Protein AF-A0A3D3KQ68-F1 (afdb_monomer_lite)

Structure (mmCIF, N/CA/C/O backbone):
data_AF-A0A3D3KQ68-F1
#
_entry.id   AF-A0A3D3KQ68-F1
#
loop_
_atom_site.group_PDB
_atom_site.id
_atom_site.type_symbol
_atom_site.label_atom_id
_atom_site.label_alt_id
_atom_site.label_comp_id
_atom_site.label_asym_id
_atom_site.label_entity_id
_atom_site.label_seq_id
_atom_site.pdbx_PDB_ins_code
_atom_site.Cartn_x
_atom_site.Cartn_y
_atom_site.Cartn_z
_atom_site.occupancy
_atom_site.B_iso_or_equiv
_atom_site.auth_seq_id
_atom_site.auth_comp_id
_atom_site.auth_asym_id
_atom_site.auth_atom_id
_atom_site.pdbx_PDB_model_num
ATOM 1 N N . MET A 1 1 ? 4.621 -18.324 8.616 1.00 56.44 1 MET A N 1
ATOM 2 C CA . MET A 1 1 ? 4.888 -16.927 8.219 1.00 56.44 1 MET A CA 1
ATOM 3 C C . MET A 1 1 ? 4.819 -16.876 6.708 1.00 56.44 1 MET A C 1
ATOM 5 O O . MET A 1 1 ? 5.434 -17.729 6.077 1.00 56.44 1 MET A O 1
ATOM 9 N N . ASP A 1 2 ? 4.017 -15.978 6.148 1.00 67.19 2 ASP A N 1
ATOM 10 C CA . ASP A 1 2 ? 3.941 -15.816 4.697 1.00 67.19 2 ASP A CA 1
ATOM 11 C C . ASP A 1 2 ? 5.313 -15.387 4.121 1.00 67.19 2 ASP A C 1
ATOM 13 O O . ASP A 1 2 ? 6.076 -14.675 4.778 1.00 67.19 2 ASP A O 1
ATOM 17 N N . ARG A 1 3 ? 5.645 -15.888 2.924 1.00 78.38 3 ARG A N 1
ATOM 18 C CA . ARG A 1 3 ? 6.914 -15.654 2.212 1.00 78.38 3 ARG A CA 1
ATOM 19 C C . ARG A 1 3 ? 6.758 -14.708 1.015 1.00 78.38 3 ARG A C 1
ATOM 21 O O . ARG A 1 3 ? 7.708 -14.553 0.252 1.00 78.38 3 ARG A O 1
ATOM 28 N N . SER A 1 4 ? 5.610 -14.040 0.856 1.00 76.25 4 SER A N 1
ATOM 29 C CA . SER A 1 4 ? 5.369 -13.061 -0.220 1.00 76.25 4 SER A CA 1
ATOM 30 C C . SER A 1 4 ? 6.440 -11.963 -0.288 1.00 76.25 4 SER A C 1
ATOM 32 O O . SER A 1 4 ? 6.789 -11.496 -1.369 1.00 76.25 4 SER A O 1
ATOM 34 N N . TYR A 1 5 ? 7.060 -11.604 0.838 1.00 89.12 5 TYR A N 1
ATOM 35 C CA . TYR A 1 5 ? 8.154 -10.629 0.862 1.00 89.12 5 TYR A CA 1
ATOM 36 C C . TYR A 1 5 ? 9.423 -11.091 0.108 1.00 89.12 5 TYR A C 1
ATOM 38 O O . TYR A 1 5 ? 10.185 -10.259 -0.385 1.00 89.12 5 TYR A O 1
ATOM 46 N N . GLU A 1 6 ? 9.676 -12.404 0.003 1.00 93.75 6 GLU A N 1
ATOM 47 C CA . GLU A 1 6 ? 10.924 -12.948 -0.556 1.00 93.75 6 GLU A CA 1
ATOM 48 C C . GLU A 1 6 ? 11.039 -12.693 -2.054 1.00 93.75 6 GLU A C 1
ATOM 50 O O . GLU A 1 6 ? 12.117 -12.361 -2.547 1.00 93.75 6 GLU A O 1
ATOM 55 N N . LYS A 1 7 ? 9.929 -12.824 -2.785 1.00 94.50 7 LYS A N 1
ATOM 56 C CA . LYS A 1 7 ? 9.899 -12.531 -4.223 1.00 94.50 7 LYS A CA 1
ATOM 57 C C . LYS A 1 7 ? 10.177 -11.052 -4.493 1.00 94.50 7 LYS A C 1
ATOM 59 O O . LYS A 1 7 ? 10.924 -10.758 -5.418 1.00 94.50 7 LYS A O 1
ATOM 64 N N . THR A 1 8 ? 9.670 -10.140 -3.661 1.00 95.94 8 THR A N 1
ATOM 65 C CA . THR A 1 8 ? 9.934 -8.700 -3.788 1.00 95.94 8 THR A CA 1
ATOM 66 C C . THR A 1 8 ? 11.425 -8.411 -3.641 1.00 95.94 8 THR A C 1
ATOM 68 O O . THR A 1 8 ? 11.991 -7.710 -4.471 1.00 95.94 8 THR A O 1
ATOM 71 N N . ILE A 1 9 ? 12.089 -9.029 -2.658 1.00 97.50 9 ILE A N 1
ATOM 72 C CA . ILE A 1 9 ? 13.542 -8.898 -2.450 1.00 97.50 9 ILE A CA 1
ATOM 73 C C . ILE A 1 9 ? 14.332 -9.479 -3.631 1.00 97.50 9 ILE A C 1
ATOM 75 O O . ILE A 1 9 ? 15.250 -8.842 -4.141 1.00 97.50 9 ILE A O 1
ATOM 79 N N . LYS A 1 10 ? 13.983 -10.686 -4.093 1.00 97.69 10 LYS A N 1
ATOM 80 C CA . LYS A 1 10 ? 14.675 -11.333 -5.222 1.00 97.69 10 LYS A CA 1
ATOM 81 C C . LYS A 1 10 ? 14.572 -10.498 -6.497 1.00 97.69 10 LYS A C 1
ATOM 83 O O . LYS A 1 10 ? 15.574 -10.290 -7.173 1.00 97.69 10 LYS A O 1
ATOM 88 N N . VAL A 1 11 ? 13.378 -9.995 -6.799 1.00 98.12 11 VAL A N 1
ATOM 89 C CA . VAL A 1 11 ? 13.142 -9.159 -7.981 1.00 98.12 11 VAL A CA 1
ATOM 90 C C . VAL A 1 11 ? 13.816 -7.794 -7.851 1.00 98.12 11 VAL A C 1
ATOM 92 O O . VAL A 1 11 ? 14.318 -7.279 -8.846 1.00 98.12 11 VAL A O 1
ATOM 95 N N . ALA A 1 12 ? 13.950 -7.254 -6.638 1.00 98.50 12 ALA A N 1
ATOM 96 C CA . ALA A 1 12 ? 14.719 -6.036 -6.419 1.00 98.50 12 ALA A CA 1
ATOM 97 C C . ALA A 1 12 ? 16.181 -6.180 -6.874 1.00 98.50 12 ALA A C 1
ATOM 99 O O . ALA A 1 12 ? 16.710 -5.301 -7.552 1.00 98.50 12 ALA A O 1
ATOM 100 N N . TYR A 1 13 ? 16.836 -7.304 -6.564 1.00 98.50 13 TYR A N 1
ATOM 101 C CA . TYR A 1 13 ? 18.198 -7.562 -7.047 1.00 98.50 13 TYR A CA 1
ATOM 102 C C . TYR A 1 13 ? 18.275 -7.711 -8.570 1.00 98.50 13 TYR A C 1
ATOM 104 O O . TYR A 1 13 ? 19.262 -7.293 -9.171 1.00 98.50 13 TYR A O 1
ATOM 112 N N . ILE A 1 14 ? 17.235 -8.253 -9.210 1.00 98.56 14 ILE A N 1
ATOM 113 C CA . ILE A 1 14 ? 17.155 -8.288 -10.677 1.00 98.56 14 ILE A CA 1
ATOM 114 C C . ILE A 1 14 ? 17.123 -6.856 -11.223 1.00 98.56 14 ILE A C 1
ATOM 116 O O . ILE A 1 14 ? 17.895 -6.527 -12.121 1.00 98.56 14 ILE A O 1
ATOM 120 N N . TRP A 1 15 ? 16.301 -5.980 -10.642 1.00 98.62 15 TRP A N 1
ATOM 121 C CA . TRP A 1 15 ? 16.248 -4.569 -11.027 1.00 98.62 15 TRP A CA 1
ATOM 122 C C . TRP A 1 15 ? 17.554 -3.816 -10.779 1.00 98.62 15 TRP A C 1
ATOM 124 O O . TRP A 1 15 ? 17.910 -2.965 -11.592 1.00 98.62 15 TRP A O 1
ATOM 134 N N . LEU A 1 16 ? 18.304 -4.157 -9.725 1.00 98.62 16 LEU A N 1
ATOM 135 C CA . LEU A 1 16 ? 19.649 -3.619 -9.515 1.00 98.62 16 LEU A CA 1
ATOM 136 C C . LEU A 1 16 ? 20.554 -3.964 -10.698 1.00 98.62 16 LEU A C 1
ATOM 138 O O . LEU A 1 16 ? 21.182 -3.074 -11.262 1.00 98.62 16 LEU A O 1
ATOM 142 N N . ILE A 1 17 ? 20.593 -5.236 -11.102 1.00 98.62 17 ILE A N 1
ATOM 143 C CA . ILE A 1 17 ? 21.407 -5.685 -12.239 1.00 98.62 17 ILE A CA 1
ATOM 144 C C . ILE A 1 17 ? 20.976 -4.956 -13.516 1.00 98.62 17 ILE A C 1
ATOM 146 O O . ILE A 1 17 ? 21.820 -4.396 -14.210 1.00 98.62 17 ILE A O 1
ATOM 150 N N . VAL A 1 18 ? 19.671 -4.899 -13.799 1.00 98.44 18 VAL A N 1
ATOM 151 C CA . VAL A 1 18 ? 19.127 -4.191 -14.971 1.00 98.44 18 VAL A CA 1
ATOM 152 C C . VAL A 1 18 ? 19.524 -2.713 -14.960 1.00 98.44 18 VAL A C 1
ATOM 154 O O . VAL A 1 18 ? 20.023 -2.207 -15.962 1.00 98.44 18 VAL A O 1
ATOM 157 N N . GLY A 1 19 ? 19.361 -2.025 -13.828 1.00 98.12 19 GLY A N 1
ATOM 158 C CA . GLY A 1 19 ? 19.740 -0.622 -13.680 1.00 98.12 19 GLY A CA 1
ATOM 159 C C . GLY A 1 19 ? 21.232 -0.394 -13.917 1.00 98.12 19 GLY A C 1
ATOM 160 O O . GLY A 1 19 ? 21.599 0.503 -14.672 1.00 98.12 19 GLY A O 1
ATOM 161 N N . MET A 1 20 ? 22.091 -1.251 -13.359 1.00 98.19 20 MET A N 1
ATOM 162 C CA . MET A 1 20 ? 23.541 -1.173 -13.565 1.00 98.19 20 MET A CA 1
ATOM 163 C C . MET A 1 20 ? 23.926 -1.399 -15.032 1.00 98.19 20 MET A C 1
ATOM 165 O O . MET A 1 20 ? 24.751 -0.657 -15.564 1.00 98.19 20 MET A O 1
ATOM 169 N N . LEU A 1 21 ? 23.296 -2.358 -15.716 1.00 97.62 21 LEU A N 1
ATOM 170 C CA . LEU A 1 21 ? 23.538 -2.606 -17.140 1.00 97.62 21 LEU A CA 1
ATOM 171 C C . LEU A 1 21 ? 23.113 -1.416 -18.012 1.00 97.62 21 LEU A C 1
ATOM 173 O O . LEU A 1 21 ? 23.862 -1.016 -18.901 1.00 97.62 21 LEU A O 1
ATOM 177 N N . ILE A 1 22 ? 21.956 -0.801 -17.736 1.00 97.06 22 ILE A N 1
ATOM 178 C CA . ILE A 1 22 ? 21.519 0.414 -18.444 1.00 97.06 22 ILE A CA 1
ATOM 179 C C . ILE A 1 22 ? 22.497 1.563 -18.172 1.00 97.06 22 ILE A C 1
ATOM 181 O O . ILE A 1 22 ? 22.884 2.268 -19.104 1.00 97.06 22 ILE A O 1
ATOM 185 N N . ARG A 1 23 ? 22.950 1.733 -16.920 1.00 96.00 23 ARG A N 1
ATOM 186 C CA . ARG A 1 23 ? 23.908 2.783 -16.545 1.00 96.00 23 ARG A CA 1
ATOM 187 C C . ARG A 1 23 ? 25.217 2.675 -17.322 1.00 96.00 23 ARG A C 1
ATOM 189 O O . ARG A 1 23 ? 25.739 3.704 -17.744 1.00 96.00 23 ARG A O 1
ATOM 196 N N . MET A 1 24 ? 25.717 1.458 -17.535 1.00 95.56 24 MET A N 1
ATOM 197 C CA . MET A 1 24 ? 26.942 1.205 -18.303 1.00 95.56 24 MET A CA 1
ATOM 198 C C . MET A 1 24 ? 26.829 1.608 -19.779 1.00 95.56 24 MET A C 1
ATOM 200 O O . MET A 1 24 ? 27.848 1.893 -20.400 1.00 95.56 24 MET A O 1
ATOM 204 N N . MET A 1 25 ? 25.615 1.672 -20.334 1.00 92.88 25 MET A N 1
ATOM 205 C CA . MET A 1 25 ? 25.379 2.105 -21.717 1.00 92.88 25 MET A CA 1
ATOM 206 C C . MET A 1 25 ? 25.297 3.631 -21.866 1.00 92.88 25 MET A C 1
ATOM 208 O O . MET A 1 25 ? 25.393 4.144 -22.973 1.00 92.88 25 MET A O 1
ATOM 212 N N . VAL A 1 26 ? 25.126 4.392 -20.781 1.00 93.94 26 VAL A N 1
ATOM 213 C CA . VAL A 1 26 ? 24.966 5.857 -20.865 1.00 93.94 26 VAL A CA 1
ATOM 214 C C . VAL A 1 26 ? 26.185 6.560 -21.492 1.00 93.94 26 VAL A C 1
ATOM 216 O O . VAL A 1 26 ? 25.971 7.413 -22.353 1.00 93.94 26 VAL A O 1
ATOM 219 N N . PRO A 1 27 ? 27.448 6.215 -21.156 1.00 94.12 27 PRO A N 1
ATOM 220 C CA . PRO A 1 27 ? 28.611 6.873 -21.753 1.00 94.12 27 PRO A CA 1
ATOM 221 C C . PRO A 1 27 ? 28.707 6.697 -23.272 1.00 94.12 27 PRO A C 1
ATOM 223 O O . PRO A 1 27 ? 29.074 7.642 -23.966 1.00 94.12 27 PRO A O 1
ATOM 226 N N . SER A 1 28 ? 28.338 5.526 -23.809 1.00 93.81 28 SER A N 1
ATOM 227 C CA . SER A 1 28 ? 28.370 5.279 -25.259 1.00 93.81 28 SER A CA 1
ATOM 228 C C . SER A 1 28 ? 27.274 6.031 -26.019 1.00 93.81 28 SER A C 1
ATOM 230 O O . SER A 1 28 ? 27.413 6.261 -27.217 1.00 93.81 28 SER A O 1
ATOM 232 N N . LEU A 1 29 ? 26.217 6.461 -25.326 1.00 91.44 29 LEU A N 1
ATOM 233 C CA . LEU A 1 29 ? 25.155 7.311 -25.869 1.00 91.44 29 LEU A CA 1
ATOM 234 C C . LEU A 1 29 ? 25.456 8.814 -25.717 1.00 91.44 29 LEU A C 1
ATOM 236 O O . LEU A 1 29 ? 24.732 9.640 -26.272 1.00 91.44 29 LEU A O 1
ATOM 240 N N . GLY A 1 30 ? 26.516 9.172 -24.985 1.00 90.69 30 GLY A N 1
ATOM 241 C CA . GLY A 1 30 ? 26.879 10.544 -24.636 1.00 90.69 30 GLY A CA 1
ATOM 242 C C . GLY A 1 30 ? 25.983 11.117 -23.536 1.00 90.69 30 GLY A C 1
ATOM 243 O O . GLY A 1 30 ? 24.783 11.292 -23.722 1.00 90.69 30 GLY A O 1
ATOM 244 N N . GLU A 1 31 ? 26.564 11.451 -22.382 1.00 87.00 31 GLU A N 1
ATOM 245 C CA . GLU A 1 31 ? 25.801 11.799 -21.169 1.00 87.00 31 GLU A CA 1
ATOM 246 C C . GLU A 1 31 ? 24.923 13.052 -21.302 1.00 87.00 31 GLU A C 1
ATOM 248 O O . GLU A 1 31 ? 23.916 13.174 -20.607 1.00 87.00 31 GLU A O 1
ATOM 253 N N . THR A 1 32 ? 25.294 13.971 -22.193 1.00 91.44 32 THR A N 1
ATOM 254 C CA . THR A 1 32 ? 24.588 15.235 -22.449 1.00 91.44 32 THR A CA 1
ATOM 255 C C . THR A 1 32 ? 23.620 15.155 -23.627 1.00 91.44 32 THR A C 1
ATOM 257 O O . THR A 1 32 ? 22.958 16.140 -23.957 1.00 91.44 32 THR A O 1
ATOM 260 N N . THR A 1 33 ? 23.535 14.005 -24.302 1.00 94.44 33 THR A N 1
ATOM 261 C CA . THR A 1 33 ? 22.606 13.840 -25.420 1.00 94.44 33 THR A CA 1
ATOM 262 C C . THR A 1 33 ? 21.198 13.545 -24.899 1.00 94.44 33 THR A C 1
ATOM 264 O O . THR A 1 33 ? 21.037 12.970 -23.816 1.00 94.44 33 THR A O 1
ATOM 267 N N . PRO A 1 34 ? 20.143 13.863 -25.672 1.00 94.06 34 PRO A N 1
ATOM 268 C CA . PRO A 1 34 ? 18.781 13.473 -25.312 1.00 94.06 34 PRO A CA 1
ATOM 269 C C . PRO A 1 34 ? 18.646 11.966 -25.039 1.00 94.06 34 PRO A C 1
ATOM 271 O O . PRO A 1 34 ? 17.983 11.570 -24.084 1.00 94.06 34 PRO A O 1
ATOM 274 N N . ALA A 1 35 ? 19.323 11.123 -25.828 1.00 92.88 35 ALA A N 1
ATOM 275 C CA . ALA A 1 35 ? 19.326 9.674 -25.637 1.00 92.88 35 ALA A CA 1
ATOM 276 C C . ALA A 1 35 ? 20.030 9.260 -24.333 1.00 92.88 35 ALA A C 1
ATOM 278 O O . ALA A 1 35 ? 19.484 8.458 -23.572 1.00 92.88 35 ALA A O 1
ATOM 279 N N . GLY A 1 36 ? 21.194 9.845 -24.034 1.00 94.56 36 GLY A N 1
ATOM 280 C CA . GLY A 1 36 ? 21.913 9.618 -22.780 1.00 94.56 36 GLY A CA 1
ATOM 281 C C . GLY A 1 36 ? 21.076 9.987 -21.555 1.00 94.56 36 GLY A C 1
ATOM 282 O O . GLY A 1 36 ? 20.962 9.185 -20.627 1.00 94.56 36 GLY A O 1
ATOM 283 N N . HIS A 1 37 ? 20.399 11.141 -21.577 1.00 95.38 37 HIS A N 1
ATOM 284 C CA . HIS A 1 37 ? 19.492 11.563 -20.504 1.00 95.38 37 HIS A CA 1
ATOM 285 C C . HIS A 1 37 ? 18.308 10.605 -20.303 1.00 95.38 37 HIS A C 1
ATOM 287 O O . HIS A 1 37 ? 17.943 10.301 -19.163 1.00 95.38 37 HIS A O 1
ATOM 293 N N . LEU A 1 38 ? 17.721 10.090 -21.389 1.00 96.38 38 LEU A N 1
ATOM 294 C CA . LEU A 1 38 ? 16.635 9.111 -21.320 1.00 96.38 38 LEU A CA 1
ATOM 295 C C . LEU A 1 38 ? 17.105 7.807 -20.663 1.00 96.38 38 LEU A C 1
ATOM 297 O O . LEU A 1 38 ? 16.478 7.355 -19.704 1.00 96.38 38 LEU A O 1
ATOM 301 N N . TYR A 1 39 ? 18.238 7.250 -21.097 1.00 97.44 39 TYR A N 1
ATOM 302 C CA . TYR A 1 39 ? 18.800 6.024 -20.517 1.00 97.44 39 TYR A CA 1
ATOM 303 C C . TYR A 1 39 ? 19.252 6.222 -19.068 1.00 97.44 39 TYR A C 1
ATOM 305 O O . TYR A 1 39 ? 19.033 5.348 -18.229 1.00 97.44 39 TYR A O 1
ATOM 313 N N . TYR A 1 40 ? 19.810 7.388 -18.739 1.00 96.62 40 TYR A N 1
ATOM 314 C CA . TYR A 1 40 ? 20.149 7.740 -17.364 1.00 96.62 40 TYR A CA 1
ATOM 315 C C . TYR A 1 40 ? 18.911 7.739 -16.463 1.00 96.62 40 TYR A C 1
ATOM 317 O O . TYR A 1 40 ? 18.914 7.132 -15.393 1.00 96.62 40 TYR A O 1
ATOM 325 N N . GLY A 1 41 ? 17.813 8.355 -16.906 1.00 96.38 41 GLY A N 1
ATOM 326 C CA . GLY A 1 41 ? 16.571 8.340 -16.141 1.00 96.38 41 GLY A CA 1
ATOM 327 C C . GLY A 1 41 ? 15.922 6.949 -16.053 1.00 96.38 41 GLY A C 1
ATOM 328 O O . GLY A 1 41 ? 15.370 6.623 -15.001 1.00 96.38 41 GLY A O 1
ATOM 329 N N . ALA A 1 42 ? 16.044 6.104 -17.084 1.00 97.94 42 ALA A N 1
ATOM 330 C CA . ALA A 1 42 ? 15.599 4.708 -17.032 1.00 97.94 42 ALA A CA 1
ATOM 331 C C . ALA A 1 42 ? 16.404 3.909 -15.991 1.00 97.94 42 ALA A C 1
ATOM 333 O O . ALA A 1 42 ? 15.824 3.236 -15.139 1.00 97.94 42 ALA A O 1
ATOM 334 N N . SER A 1 43 ? 17.734 4.061 -15.991 1.00 98.19 43 SER A N 1
ATOM 335 C CA . SER A 1 43 ? 18.622 3.498 -14.967 1.00 98.19 43 SER A CA 1
ATOM 336 C C . SER A 1 43 ? 18.238 3.972 -13.565 1.00 98.19 43 SER A C 1
ATOM 338 O O . SER A 1 43 ? 18.181 3.162 -12.642 1.00 98.19 43 SER A O 1
ATOM 340 N N . ASN A 1 44 ? 17.962 5.267 -13.387 1.00 97.56 44 ASN A N 1
ATOM 341 C CA . ASN A 1 44 ? 17.579 5.801 -12.083 1.00 97.56 44 ASN A CA 1
ATOM 342 C C . ASN A 1 44 ? 16.302 5.148 -11.569 1.00 97.56 44 ASN A C 1
ATOM 344 O O . ASN A 1 44 ? 16.299 4.706 -10.430 1.00 97.56 44 ASN A O 1
ATOM 348 N N . HIS A 1 45 ? 15.258 5.012 -12.391 1.00 98.31 45 HIS A N 1
ATOM 349 C CA . HIS A 1 45 ? 14.033 4.334 -11.960 1.00 98.31 45 HIS A CA 1
ATOM 350 C C . HIS A 1 45 ? 14.280 2.855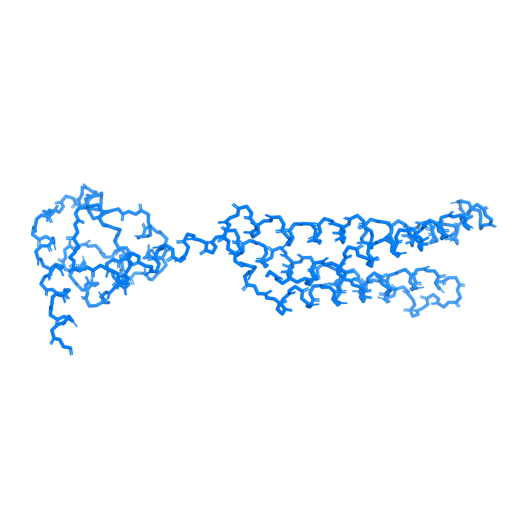 -11.640 1.00 98.31 45 HIS A C 1
ATOM 352 O O . HIS A 1 45 ? 13.793 2.366 -10.618 1.00 98.31 45 HIS A O 1
ATOM 358 N N . ALA A 1 46 ? 15.064 2.144 -12.460 1.00 98.69 46 ALA A N 1
ATOM 359 C CA . ALA A 1 46 ? 15.408 0.746 -12.196 1.00 98.69 46 ALA A CA 1
ATOM 360 C C . ALA A 1 46 ? 16.101 0.584 -10.831 1.00 98.69 46 ALA A C 1
ATOM 362 O O . ALA A 1 46 ? 15.760 -0.313 -10.064 1.00 98.69 46 ALA A O 1
ATOM 363 N N . VAL A 1 47 ? 17.021 1.487 -10.480 1.00 98.50 47 VAL A N 1
ATOM 364 C CA . VAL A 1 47 ? 17.730 1.443 -9.194 1.00 98.50 47 VAL A CA 1
ATOM 365 C C . VAL A 1 47 ? 16.857 1.938 -8.036 1.00 98.50 47 VAL A C 1
ATOM 367 O O . VAL A 1 47 ? 16.771 1.275 -7.006 1.00 98.50 47 VAL A O 1
ATOM 370 N N . THR A 1 48 ? 16.202 3.090 -8.150 1.00 98.00 48 THR A N 1
ATOM 371 C CA . THR A 1 48 ? 15.491 3.703 -7.016 1.00 98.00 48 THR A CA 1
ATOM 372 C C . THR A 1 48 ? 14.144 3.036 -6.743 1.00 98.00 48 THR A C 1
ATOM 374 O O . THR A 1 48 ? 13.853 2.675 -5.600 1.00 98.00 48 THR A O 1
ATOM 377 N N . VAL A 1 49 ? 13.322 2.821 -7.769 1.00 97.81 49 VAL A N 1
ATOM 378 C CA . VAL A 1 49 ? 12.004 2.184 -7.629 1.00 97.81 49 VAL A CA 1
ATOM 379 C C . VAL A 1 49 ? 12.139 0.665 -7.698 1.00 97.81 49 VAL A C 1
ATOM 381 O O . VAL A 1 49 ? 11.645 -0.037 -6.816 1.00 97.81 49 VAL A O 1
ATOM 384 N N . GLY A 1 50 ? 12.852 0.156 -8.706 1.00 97.94 50 GLY A N 1
ATOM 385 C CA . GLY A 1 50 ? 12.996 -1.282 -8.934 1.00 97.94 50 GLY A CA 1
ATOM 386 C C . GLY A 1 50 ? 13.833 -1.993 -7.871 1.00 97.94 50 GLY A C 1
ATOM 387 O O . GLY A 1 50 ? 13.445 -3.068 -7.427 1.00 97.94 50 GLY A O 1
ATOM 388 N N . PHE A 1 51 ? 14.941 -1.401 -7.414 1.00 98.69 51 PHE A N 1
ATOM 389 C CA . PHE A 1 51 ? 15.782 -1.992 -6.369 1.00 98.69 51 PHE A CA 1
ATOM 390 C C . PHE A 1 51 ? 15.497 -1.418 -4.977 1.00 98.69 51 PHE A C 1
ATOM 392 O O . PHE A 1 51 ? 14.949 -2.125 -4.132 1.00 98.69 51 PHE A O 1
ATOM 399 N N . VAL A 1 52 ? 15.846 -0.155 -4.712 1.00 98.50 52 VAL A N 1
ATOM 400 C CA . VAL A 1 52 ? 15.837 0.413 -3.348 1.00 98.50 52 VAL A CA 1
ATOM 401 C C . VAL A 1 52 ? 14.445 0.335 -2.719 1.00 98.50 52 VAL A C 1
ATOM 403 O O . VAL A 1 52 ? 14.293 -0.196 -1.618 1.00 98.50 52 VAL A O 1
ATOM 406 N N . SER A 1 53 ? 13.413 0.789 -3.430 1.00 97.94 53 SER A N 1
ATOM 407 C CA . SER A 1 53 ? 12.045 0.801 -2.900 1.00 97.94 53 SER A CA 1
ATOM 408 C C . SER A 1 53 ? 11.492 -0.612 -2.711 1.00 97.94 53 SER A C 1
ATOM 410 O 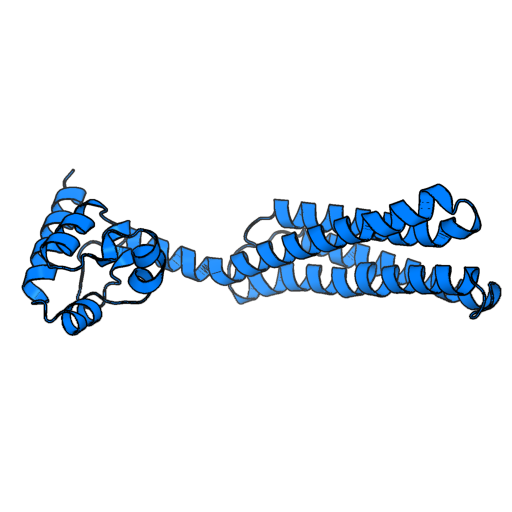O . SER A 1 53 ? 10.918 -0.906 -1.663 1.00 97.94 53 SER A O 1
ATOM 412 N N . MET A 1 54 ? 11.712 -1.526 -3.663 1.00 97.62 54 MET A N 1
ATOM 413 C CA . MET A 1 54 ? 11.311 -2.930 -3.500 1.00 97.62 54 MET A CA 1
ATOM 414 C C . MET A 1 54 ? 12.027 -3.614 -2.329 1.00 97.62 54 MET A C 1
ATOM 416 O O . MET A 1 54 ? 11.387 -4.355 -1.582 1.00 97.62 54 MET A O 1
ATOM 420 N N . MET A 1 55 ? 13.317 -3.338 -2.113 1.00 98.12 55 MET A N 1
ATOM 421 C CA . MET A 1 55 ? 14.049 -3.841 -0.946 1.00 98.12 55 MET A CA 1
ATOM 422 C C . MET A 1 55 ? 13.418 -3.352 0.356 1.00 98.12 55 MET A C 1
ATOM 424 O O . MET A 1 55 ? 13.156 -4.156 1.254 1.00 98.12 55 MET A O 1
ATOM 428 N N . MET A 1 56 ? 13.122 -2.053 0.444 1.00 97.75 56 MET A N 1
ATOM 429 C CA . MET A 1 56 ? 12.457 -1.467 1.608 1.00 97.75 56 MET A CA 1
ATOM 430 C C . MET A 1 56 ? 11.081 -2.097 1.846 1.00 97.75 56 MET A C 1
ATOM 432 O O . MET A 1 56 ? 10.787 -2.501 2.968 1.00 97.75 56 MET A O 1
ATOM 436 N N . ILE A 1 57 ? 10.265 -2.249 0.800 1.00 97.44 57 ILE A N 1
ATOM 437 C CA . ILE A 1 57 ? 8.931 -2.863 0.873 1.00 97.44 57 ILE A CA 1
ATOM 438 C C . ILE A 1 57 ? 9.016 -4.319 1.335 1.00 97.44 57 ILE A C 1
ATOM 440 O O . ILE A 1 57 ? 8.276 -4.722 2.236 1.00 97.44 57 ILE A O 1
ATOM 444 N N . GLY A 1 58 ? 9.924 -5.109 0.756 1.00 96.44 58 GLY A N 1
ATOM 445 C CA . GLY A 1 58 ? 10.128 -6.508 1.125 1.00 96.44 58 GLY A CA 1
ATOM 446 C C . GLY A 1 58 ? 10.528 -6.654 2.593 1.00 96.44 58 GLY A C 1
ATOM 447 O O . GLY A 1 58 ? 9.881 -7.380 3.350 1.00 96.44 58 GLY A O 1
ATOM 448 N N . TYR A 1 59 ? 11.543 -5.913 3.041 1.00 96.56 59 TYR A N 1
ATOM 449 C CA . TYR A 1 59 ? 11.972 -5.976 4.437 1.00 96.56 59 TYR A CA 1
ATOM 450 C C . TYR A 1 59 ? 10.930 -5.427 5.409 1.00 96.56 59 TYR A C 1
ATOM 452 O O . TYR A 1 59 ? 10.678 -6.068 6.427 1.00 96.56 59 TYR A O 1
ATOM 460 N N . ALA A 1 60 ? 10.279 -4.303 5.111 1.00 96.44 60 ALA A N 1
ATOM 461 C CA . ALA A 1 60 ? 9.234 -3.747 5.968 1.00 96.44 60 ALA A CA 1
ATOM 462 C C . ALA A 1 60 ? 8.058 -4.722 6.136 1.00 96.44 60 ALA A C 1
ATOM 464 O O . ALA A 1 60 ? 7.599 -4.942 7.258 1.00 96.44 60 ALA A O 1
ATOM 465 N N . SER A 1 61 ? 7.644 -5.381 5.047 1.00 94.81 61 SER A N 1
ATOM 466 C CA . SER A 1 61 ? 6.572 -6.388 5.056 1.00 94.81 61 SER A CA 1
ATOM 467 C C . SER A 1 61 ? 6.917 -7.625 5.889 1.00 94.81 61 SER A C 1
ATOM 469 O O . SER A 1 61 ? 6.014 -8.318 6.346 1.00 94.81 61 SER A O 1
ATOM 471 N N . LYS A 1 62 ? 8.207 -7.902 6.128 1.00 94.19 62 LYS A N 1
ATOM 472 C CA . LYS A 1 62 ? 8.664 -8.958 7.044 1.00 94.19 62 LYS A CA 1
ATOM 473 C C . LYS A 1 62 ? 8.837 -8.453 8.477 1.00 94.19 62 LYS A C 1
ATOM 475 O O . LYS A 1 62 ? 8.352 -9.077 9.420 1.00 94.19 62 LYS A O 1
ATOM 480 N N . MET A 1 63 ? 9.562 -7.353 8.649 1.00 94.75 63 MET A N 1
ATOM 481 C CA . MET A 1 63 ? 10.031 -6.876 9.950 1.00 94.75 63 MET A CA 1
ATOM 482 C C . MET A 1 63 ? 8.897 -6.304 10.800 1.00 94.75 63 MET A C 1
ATOM 484 O O . MET A 1 63 ? 8.804 -6.628 11.981 1.00 94.75 63 MET A O 1
ATOM 488 N N . VAL A 1 64 ? 8.001 -5.505 10.211 1.00 94.62 64 VAL A N 1
ATOM 489 C CA . VAL A 1 64 ? 6.926 -4.839 10.965 1.00 94.62 64 VAL A CA 1
ATOM 490 C C . VAL A 1 64 ? 5.958 -5.841 11.611 1.00 94.62 64 VAL A C 1
ATOM 492 O O . VAL A 1 64 ? 5.764 -5.747 12.827 1.00 94.62 64 VAL A O 1
ATOM 495 N N . PRO A 1 65 ? 5.396 -6.836 10.887 1.00 92.81 65 PRO A N 1
ATOM 496 C CA . PRO A 1 65 ? 4.561 -7.854 11.525 1.00 92.81 65 PRO A CA 1
ATOM 497 C C . PRO A 1 65 ? 5.332 -8.669 12.574 1.00 92.81 65 PRO A C 1
ATOM 499 O O . PRO A 1 65 ? 4.806 -8.933 13.655 1.00 92.81 65 PRO A O 1
ATOM 502 N N . THR A 1 66 ? 6.602 -9.002 12.297 1.00 93.06 66 THR A N 1
ATOM 503 C CA . THR A 1 66 ? 7.457 -9.780 13.211 1.00 93.06 66 THR A CA 1
ATOM 504 C C . THR A 1 66 ? 7.662 -9.061 14.546 1.00 93.06 66 THR A C 1
ATOM 506 O O . THR A 1 66 ? 7.410 -9.648 15.595 1.00 93.06 66 THR A O 1
ATOM 509 N N . PHE A 1 67 ? 8.048 -7.781 14.534 1.00 92.44 67 PHE A N 1
ATOM 510 C CA . PHE A 1 67 ? 8.256 -7.007 15.764 1.00 92.44 67 PHE A CA 1
ATOM 511 C C . PHE A 1 67 ? 6.963 -6.755 16.543 1.00 92.44 67 PHE A C 1
ATOM 513 O O . PHE A 1 67 ? 6.978 -6.671 17.771 1.00 92.44 67 PHE A O 1
ATOM 520 N N . ARG A 1 68 ? 5.823 -6.652 15.854 1.00 91.00 68 ARG A N 1
ATOM 521 C CA . ARG A 1 68 ? 4.512 -6.484 16.501 1.00 91.00 68 ARG A CA 1
ATOM 522 C C . ARG A 1 68 ? 3.946 -7.811 17.032 1.00 91.00 68 ARG A C 1
ATOM 524 O O . ARG A 1 68 ? 3.118 -7.788 17.952 1.00 91.00 68 ARG A O 1
ATOM 531 N N . GLY A 1 69 ? 4.409 -8.946 16.509 1.00 91.06 69 GLY A N 1
ATOM 532 C CA . GLY A 1 69 ? 3.876 -10.274 16.809 1.00 91.06 69 GLY A CA 1
ATOM 533 C C . GLY A 1 69 ? 2.486 -10.495 16.208 1.00 91.06 69 GLY A C 1
ATOM 534 O O . GLY A 1 69 ? 1.644 -11.130 16.837 1.00 91.06 69 GLY A O 1
ATOM 535 N N . VAL A 1 70 ? 2.225 -9.918 15.032 1.00 91.50 70 VAL A N 1
ATOM 536 C CA . VAL A 1 70 ? 0.966 -10.062 14.279 1.00 91.50 70 VAL A CA 1
ATOM 537 C C . VAL A 1 70 ? 1.254 -10.521 12.850 1.00 91.50 70 VAL A C 1
ATOM 539 O O . VAL A 1 70 ? 2.394 -10.474 12.391 1.00 91.50 70 VAL A O 1
ATOM 542 N N . ALA A 1 7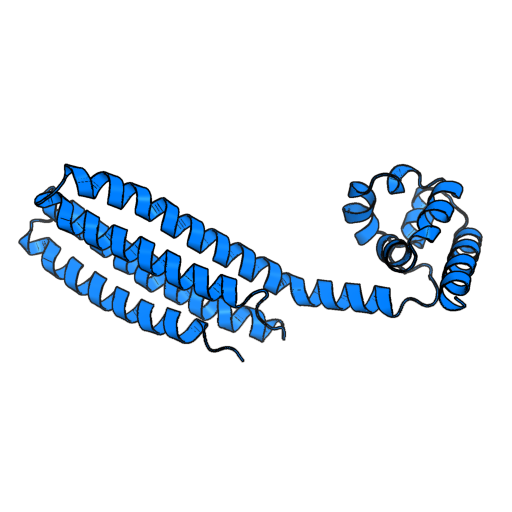1 ? 0.227 -10.975 12.132 1.00 91.75 71 ALA A N 1
ATOM 543 C CA . ALA A 1 71 ? 0.320 -11.184 10.689 1.00 91.75 71 ALA A CA 1
ATOM 544 C C . ALA A 1 71 ? 0.205 -9.847 9.937 1.00 91.75 71 ALA A C 1
ATOM 546 O O . ALA A 1 71 ? -0.283 -8.859 10.486 1.00 91.75 71 ALA A O 1
ATOM 547 N N . ILE A 1 72 ? 0.638 -9.817 8.674 1.00 92.69 72 ILE A N 1
ATOM 548 C CA . ILE A 1 72 ? 0.362 -8.675 7.798 1.00 92.69 72 ILE A CA 1
ATOM 549 C C . ILE A 1 72 ? -1.152 -8.522 7.607 1.00 92.69 72 ILE A C 1
ATOM 551 O O . ILE A 1 72 ? -1.863 -9.522 7.507 1.00 92.69 72 ILE A O 1
ATOM 555 N N . TYR A 1 73 ? -1.633 -7.281 7.555 1.00 94.50 73 TYR A N 1
ATOM 556 C CA . TYR A 1 73 ? -3.061 -6.965 7.515 1.00 94.50 73 TYR A CA 1
ATOM 557 C C . TYR A 1 73 ? -3.790 -7.648 6.350 1.00 94.50 73 TYR A C 1
ATOM 559 O O . TYR A 1 73 ? -4.810 -8.304 6.553 1.00 94.50 73 TYR A O 1
ATOM 567 N N . ASN A 1 74 ? -3.258 -7.540 5.128 1.00 94.19 74 ASN A N 1
ATOM 568 C CA . ASN A 1 74 ? -3.843 -8.191 3.962 1.00 94.19 74 ASN A CA 1
ATOM 569 C C . ASN A 1 74 ? -2.769 -8.719 3.002 1.00 94.19 74 ASN A C 1
ATOM 571 O O . ASN A 1 74 ? -2.046 -7.960 2.353 1.00 94.19 74 ASN A O 1
ATOM 575 N N . ILE A 1 75 ? -2.710 -10.045 2.859 1.00 92.94 75 ILE A N 1
ATOM 576 C CA . ILE A 1 75 ? -1.753 -10.708 1.970 1.00 92.94 75 ILE A CA 1
ATOM 577 C C . ILE A 1 75 ? -2.004 -10.408 0.488 1.00 92.94 75 ILE A C 1
ATOM 579 O O . ILE A 1 75 ? -1.068 -10.130 -0.256 1.00 92.94 75 ILE A O 1
ATOM 583 N N . ARG A 1 76 ? -3.268 -10.379 0.050 1.00 94.50 76 ARG A N 1
ATOM 584 C CA . ARG A 1 76 ? -3.611 -10.082 -1.351 1.00 94.50 76 ARG A CA 1
ATOM 585 C C . ARG A 1 76 ? -3.198 -8.666 -1.725 1.00 94.50 76 ARG A C 1
ATOM 587 O O . ARG A 1 76 ? -2.810 -8.421 -2.859 1.00 94.50 76 ARG A O 1
ATOM 594 N N . LEU A 1 77 ? -3.254 -7.741 -0.770 1.00 94.88 77 LEU A N 1
ATOM 595 C CA . LEU A 1 77 ? -2.812 -6.372 -0.996 1.00 94.88 77 LEU A CA 1
ATOM 596 C C . LEU A 1 77 ? -1.293 -6.296 -1.218 1.00 94.88 77 LEU A C 1
ATOM 598 O O . LEU A 1 77 ? -0.856 -5.580 -2.110 1.00 94.88 77 LEU A O 1
ATOM 602 N N . SER A 1 78 ? -0.508 -7.102 -0.493 1.00 94.88 78 SER A N 1
ATOM 603 C CA . SER A 1 78 ? 0.934 -7.270 -0.747 1.00 94.88 78 SER A CA 1
ATOM 604 C C . SER A 1 78 ? 1.210 -7.848 -2.142 1.00 94.88 78 SER A C 1
ATOM 606 O O . SER A 1 78 ? 2.107 -7.383 -2.847 1.00 94.88 78 SER A O 1
ATOM 608 N N . GLU A 1 79 ? 0.410 -8.826 -2.580 1.00 95.56 79 GLU A N 1
ATOM 609 C CA . GLU A 1 79 ? 0.504 -9.393 -3.931 1.00 95.56 79 GLU A CA 1
ATOM 610 C C . GLU A 1 79 ? 0.240 -8.338 -5.014 1.00 95.56 79 GLU A C 1
ATOM 612 O O . GLU A 1 79 ? 1.027 -8.206 -5.952 1.00 95.56 79 GLU A O 1
ATOM 617 N N . TRP A 1 80 ? -0.819 -7.540 -4.860 1.00 96.88 80 TRP A N 1
ATOM 618 C CA . TRP A 1 80 ? -1.138 -6.460 -5.792 1.00 96.88 80 TRP A CA 1
ATOM 619 C C . TRP A 1 80 ? -0.098 -5.342 -5.793 1.00 96.88 80 TRP A C 1
ATOM 621 O O . TRP A 1 80 ? 0.275 -4.888 -6.872 1.00 96.88 80 TRP A O 1
ATOM 631 N N . THR A 1 81 ? 0.424 -4.940 -4.627 1.00 97.06 81 THR A N 1
ATOM 632 C CA . THR A 1 81 ? 1.573 -4.024 -4.543 1.00 97.06 81 THR A CA 1
ATOM 633 C C . THR A 1 81 ? 2.729 -4.555 -5.384 1.00 97.06 81 THR A C 1
ATOM 635 O O . THR A 1 81 ? 3.271 -3.821 -6.204 1.00 97.06 81 THR A O 1
ATOM 638 N N . PHE A 1 82 ? 3.101 -5.827 -5.212 1.00 97.25 82 PHE A N 1
ATOM 639 C CA . PHE A 1 82 ? 4.209 -6.428 -5.953 1.00 97.25 82 PHE A CA 1
ATOM 640 C C . PHE A 1 82 ? 3.969 -6.416 -7.470 1.00 97.25 82 PHE A C 1
ATOM 642 O O . PHE A 1 82 ? 4.874 -6.059 -8.227 1.00 97.25 82 PHE A O 1
ATOM 649 N N . LEU A 1 83 ? 2.765 -6.792 -7.911 1.00 97.88 83 LEU A N 1
ATOM 650 C CA . LEU A 1 83 ? 2.407 -6.851 -9.330 1.00 97.88 83 LEU A CA 1
ATOM 651 C C . LEU A 1 83 ? 2.376 -5.463 -9.971 1.00 97.88 83 LEU A C 1
ATOM 653 O O . LEU A 1 83 ? 2.988 -5.261 -11.020 1.00 97.88 83 LEU A O 1
ATOM 657 N N . LEU A 1 84 ? 1.701 -4.501 -9.339 1.00 98.12 84 LEU A N 1
ATOM 658 C CA . LEU A 1 84 ? 1.601 -3.135 -9.849 1.00 98.12 84 LEU A CA 1
ATOM 659 C C . LEU A 1 84 ? 2.961 -2.450 -9.855 1.00 98.12 84 LEU A C 1
ATOM 661 O O . LEU A 1 84 ? 3.312 -1.836 -10.855 1.00 98.12 84 LEU A O 1
ATOM 665 N N . LEU A 1 85 ? 3.758 -2.605 -8.794 1.00 97.81 85 LEU A N 1
ATOM 666 C CA . LEU A 1 85 ? 5.073 -1.979 -8.729 1.00 97.81 85 LEU A CA 1
ATOM 667 C C . LEU A 1 85 ? 5.996 -2.519 -9.823 1.00 97.81 85 LEU A C 1
ATOM 669 O O . LEU A 1 85 ? 6.637 -1.720 -10.492 1.00 97.81 85 LEU A O 1
ATOM 673 N N . ASN A 1 86 ? 6.009 -3.840 -10.059 1.00 98.25 86 ASN A N 1
ATOM 674 C CA . ASN A 1 86 ? 6.773 -4.446 -11.158 1.00 98.25 86 ASN A CA 1
ATOM 675 C C . ASN A 1 86 ? 6.266 -4.031 -12.540 1.00 98.25 86 ASN A C 1
ATOM 677 O O . ASN A 1 86 ? 7.067 -3.765 -13.430 1.00 98.25 86 ASN A O 1
ATOM 681 N N . THR A 1 87 ? 4.948 -3.958 -12.719 1.00 98.50 87 THR A N 1
ATOM 682 C CA . THR A 1 87 ? 4.350 -3.521 -13.986 1.00 98.50 87 THR A CA 1
ATOM 683 C C . THR A 1 87 ? 4.697 -2.062 -14.266 1.00 98.50 87 THR A C 1
ATOM 685 O O . THR A 1 87 ? 5.134 -1.734 -15.364 1.00 98.50 87 THR A O 1
ATOM 688 N N . GLY A 1 88 ? 4.567 -1.192 -13.263 1.00 98.50 88 GLY A N 1
ATOM 689 C CA . GLY A 1 88 ? 4.904 0.223 -13.351 1.00 98.50 88 GLY A CA 1
ATOM 690 C C . GLY A 1 88 ? 6.375 0.438 -13.696 1.00 98.50 88 GLY A C 1
ATOM 691 O O . GLY A 1 88 ? 6.669 1.050 -14.721 1.00 98.50 88 GLY A O 1
ATOM 692 N N . ILE A 1 89 ? 7.296 -0.161 -12.933 1.00 98.56 89 ILE A N 1
ATOM 693 C CA . ILE A 1 89 ? 8.728 0.007 -13.203 1.00 98.56 89 ILE A CA 1
ATOM 694 C C . ILE A 1 89 ? 9.149 -0.599 -14.547 1.00 98.56 89 ILE A C 1
ATOM 696 O O . ILE A 1 89 ? 9.961 -0.011 -15.260 1.00 98.56 89 ILE A O 1
ATOM 700 N N . PHE A 1 90 ? 8.564 -1.732 -14.946 1.00 98.62 90 PHE A N 1
ATOM 701 C CA . PHE A 1 90 ? 8.808 -2.299 -16.268 1.00 98.62 90 PHE A CA 1
ATOM 702 C C . PHE A 1 90 ? 8.368 -1.339 -17.372 1.00 98.62 90 PHE A C 1
ATOM 704 O O . PHE A 1 90 ? 9.170 -1.017 -18.246 1.00 98.62 90 PHE A O 1
ATOM 711 N N . LEU A 1 91 ? 7.133 -0.831 -17.305 1.00 98.50 91 LEU A N 1
ATOM 712 C CA . LEU A 1 91 ? 6.619 0.140 -18.272 1.00 98.50 91 LEU A CA 1
ATOM 713 C C . LEU A 1 91 ? 7.475 1.408 -18.299 1.00 98.50 91 LEU A C 1
ATOM 715 O O . LEU A 1 91 ? 7.782 1.901 -19.381 1.00 98.50 91 LEU A O 1
ATOM 719 N N . ARG A 1 92 ? 7.902 1.905 -17.131 1.00 98.38 92 ARG A N 1
ATOM 720 C CA . ARG A 1 92 ? 8.769 3.080 -16.999 1.00 98.38 92 ARG A CA 1
ATOM 721 C C . ARG A 1 92 ? 10.093 2.876 -17.720 1.00 98.38 92 ARG A C 1
ATOM 723 O O . ARG A 1 92 ? 10.438 3.672 -18.588 1.00 98.38 92 ARG A O 1
ATOM 730 N N . VAL A 1 93 ? 10.828 1.829 -17.350 1.00 98.56 93 VAL A N 1
ATOM 731 C CA . VAL A 1 93 ? 12.167 1.548 -17.881 1.00 98.56 93 VAL A CA 1
ATOM 732 C C . VAL A 1 93 ? 12.077 1.251 -19.370 1.00 98.56 93 VAL A C 1
ATOM 734 O O . VAL A 1 93 ? 12.784 1.873 -20.156 1.00 98.56 93 VAL A O 1
ATOM 737 N N . PHE A 1 94 ? 11.153 0.375 -19.772 1.00 98.31 94 PHE A N 1
ATOM 738 C CA . PHE A 1 94 ? 10.962 0.011 -21.171 1.00 98.31 94 PHE A CA 1
ATOM 739 C C . PHE A 1 94 ? 10.603 1.224 -22.029 1.00 98.31 94 PHE A C 1
ATOM 741 O O . PHE A 1 94 ? 11.301 1.519 -22.996 1.00 98.31 94 PHE A O 1
ATOM 748 N N . ALA A 1 95 ? 9.548 1.962 -21.670 1.00 98.25 95 ALA A N 1
ATOM 749 C CA . ALA A 1 95 ? 9.111 3.100 -22.465 1.00 98.25 95 ALA A CA 1
ATOM 750 C C . ALA A 1 95 ? 10.201 4.167 -22.538 1.00 98.25 95 ALA A C 1
ATOM 752 O O . ALA A 1 95 ? 10.490 4.662 -23.622 1.00 98.25 95 ALA A O 1
ATOM 753 N N . GLN A 1 96 ? 10.863 4.470 -21.420 1.00 97.75 96 GLN A N 1
ATOM 754 C CA . GLN A 1 96 ? 11.899 5.492 -21.395 1.00 97.75 96 GLN A CA 1
ATOM 755 C C . GLN A 1 96 ? 13.120 5.128 -22.255 1.00 97.75 96 GLN A C 1
ATOM 757 O O . GLN A 1 96 ? 13.650 5.993 -22.950 1.00 97.75 96 GLN A O 1
ATOM 762 N N . THR A 1 97 ? 13.519 3.854 -22.282 1.00 97.50 97 THR A N 1
ATOM 763 C CA . THR A 1 97 ? 14.567 3.345 -23.180 1.00 97.50 97 THR A CA 1
ATOM 764 C C . THR A 1 97 ? 14.126 3.341 -24.651 1.00 97.50 97 THR A C 1
ATOM 766 O O . THR A 1 97 ? 14.963 3.510 -25.532 1.00 97.50 97 THR A O 1
ATOM 769 N N . MET A 1 98 ? 12.828 3.187 -24.938 1.00 97.69 98 MET A N 1
ATOM 770 C CA . MET A 1 98 ? 12.287 3.109 -26.304 1.00 97.69 98 MET A CA 1
ATOM 771 C C . MET A 1 98 ? 11.901 4.461 -26.929 1.00 97.69 98 MET A C 1
ATOM 773 O O . MET A 1 98 ? 11.686 4.522 -28.140 1.00 97.69 98 MET A O 1
ATOM 777 N N . ILE A 1 99 ? 11.860 5.554 -26.155 1.00 97.62 99 ILE A N 1
ATOM 778 C CA . ILE A 1 99 ? 11.554 6.909 -26.659 1.00 97.62 99 ILE A CA 1
ATOM 779 C C . ILE A 1 99 ? 12.383 7.314 -27.895 1.00 97.62 99 ILE A C 1
ATOM 781 O O . ILE A 1 99 ? 11.787 7.898 -28.799 1.00 97.62 99 ILE A O 1
ATOM 785 N N . PRO A 1 100 ? 13.695 7.011 -28.010 1.00 95.44 100 PRO A N 1
ATOM 786 C CA . PRO A 1 100 ? 14.467 7.362 -29.206 1.00 95.44 100 PRO A CA 1
ATOM 787 C C . PRO A 1 100 ? 13.948 6.727 -30.505 1.00 95.44 100 PRO A C 1
ATOM 789 O O . PRO A 1 100 ? 14.206 7.257 -31.581 1.00 95.44 100 PRO A O 1
ATOM 792 N N . PHE A 1 101 ? 13.220 5.610 -30.412 1.00 96.12 101 PHE A N 1
ATOM 793 C CA . PHE A 1 101 ? 12.697 4.865 -31.560 1.00 96.12 101 PHE A CA 1
ATOM 794 C C . PHE A 1 101 ? 11.207 5.141 -31.795 1.00 96.12 101 PHE A C 1
ATOM 796 O O . PHE A 1 101 ? 10.778 5.305 -32.936 1.00 96.12 101 PHE A O 1
ATOM 803 N N . TRP A 1 102 ? 10.416 5.223 -30.718 1.00 96.81 102 TRP A N 1
ATOM 804 C CA . TRP A 1 102 ? 8.962 5.402 -30.772 1.00 96.81 102 TRP A CA 1
ATOM 805 C C . TRP A 1 102 ? 8.473 6.452 -29.762 1.00 96.81 102 TRP A C 1
ATOM 807 O O . TRP A 1 102 ? 7.782 6.120 -28.796 1.00 96.81 102 TRP A O 1
ATOM 817 N N . PRO A 1 103 ? 8.780 7.745 -29.966 1.00 96.12 103 PRO A N 1
ATOM 818 C CA . PRO A 1 103 ? 8.504 8.780 -28.970 1.00 96.12 103 PRO A CA 1
ATOM 819 C C . PRO A 1 103 ? 7.005 8.948 -28.685 1.00 96.12 103 PRO A C 1
ATOM 821 O O . PRO A 1 103 ? 6.602 8.999 -27.523 1.00 96.12 103 PRO A O 1
ATOM 824 N N . THR A 1 104 ? 6.168 8.980 -29.728 1.00 97.19 104 THR A N 1
ATOM 825 C CA . THR A 1 104 ? 4.724 9.245 -29.618 1.00 97.19 104 THR A CA 1
ATOM 826 C C . THR A 1 104 ? 3.996 8.294 -28.658 1.00 97.19 104 THR A C 1
ATOM 828 O O . THR A 1 104 ? 3.297 8.792 -27.777 1.00 97.19 104 THR A O 1
ATOM 831 N N . PRO A 1 105 ? 4.144 6.956 -28.752 1.00 97.06 105 PRO A N 1
ATOM 832 C CA . PRO A 1 105 ? 3.542 6.053 -27.771 1.00 97.06 105 PRO A CA 1
ATOM 833 C C . PRO A 1 105 ? 4.330 5.965 -26.454 1.00 97.06 105 PRO A C 1
ATOM 835 O O . PRO A 1 105 ? 3.728 5.762 -25.402 1.00 97.06 105 PRO A O 1
ATOM 838 N N . CYS A 1 106 ? 5.657 6.118 -26.458 1.00 98.00 106 CYS A N 1
ATOM 839 C CA . CYS A 1 106 ? 6.458 5.864 -25.259 1.00 98.00 106 CYS A CA 1
ATOM 840 C C . CYS A 1 106 ? 6.385 6.983 -24.207 1.00 98.00 106 CYS A C 1
ATOM 842 O O . CYS A 1 106 ? 6.378 6.676 -23.015 1.00 98.00 106 CYS A O 1
ATOM 844 N N . TYR A 1 107 ? 6.269 8.258 -24.596 1.00 97.12 107 TYR A N 1
ATOM 845 C CA . TYR A 1 107 ? 6.086 9.353 -23.630 1.00 97.12 107 TYR A CA 1
ATOM 846 C C . TYR A 1 107 ? 4.850 9.186 -22.727 1.00 97.12 107 TYR A C 1
ATOM 848 O O . TYR A 1 107 ? 5.007 9.251 -21.503 1.00 97.12 107 TYR A O 1
ATOM 856 N N . PRO A 1 108 ? 3.633 8.937 -23.253 1.00 98.12 108 PRO A N 1
ATOM 857 C CA . PRO A 1 108 ? 2.467 8.732 -22.401 1.00 98.12 108 PRO A CA 1
ATOM 858 C C . PRO A 1 108 ? 2.557 7.436 -21.589 1.00 98.12 108 PRO A C 1
ATOM 860 O O . PRO A 1 108 ? 2.146 7.443 -20.433 1.00 98.12 108 PRO A O 1
ATOM 863 N N . ILE A 1 109 ? 3.141 6.352 -22.123 1.00 98.31 109 ILE A N 1
ATOM 864 C CA . ILE A 1 109 ? 3.344 5.109 -21.353 1.00 98.31 109 ILE A CA 1
ATOM 865 C C . ILE A 1 109 ? 4.250 5.366 -20.146 1.00 98.31 109 ILE A C 1
ATOM 867 O O . ILE A 1 109 ? 3.909 4.963 -19.033 1.00 98.31 109 ILE A O 1
ATOM 871 N N . ALA A 1 110 ? 5.359 6.086 -20.339 1.00 97.19 110 ALA A N 1
ATOM 872 C CA . ALA A 1 110 ? 6.210 6.512 -19.236 1.00 97.19 110 ALA A CA 1
ATOM 873 C C . ALA A 1 110 ? 5.423 7.405 -18.258 1.00 97.19 110 ALA A C 1
ATOM 875 O O . ALA A 1 110 ? 5.496 7.216 -17.053 1.00 97.19 110 ALA A O 1
ATOM 876 N N . GLY A 1 111 ? 4.607 8.350 -18.731 1.00 96.38 111 GLY A N 1
ATOM 877 C CA . GLY A 1 111 ? 3.740 9.151 -17.855 1.00 96.38 111 GLY A CA 1
ATOM 878 C C . GLY A 1 111 ? 2.804 8.299 -16.983 1.00 96.38 111 GLY A C 1
ATOM 879 O O . GLY A 1 111 ? 2.790 8.440 -15.759 1.00 96.38 111 GLY A O 1
ATOM 880 N N . ILE A 1 112 ? 2.067 7.375 -17.603 1.00 98.19 112 ILE A N 1
ATOM 881 C CA . ILE A 1 112 ? 1.085 6.493 -16.953 1.00 98.19 112 ILE A CA 1
ATOM 882 C C . ILE A 1 112 ? 1.751 5.553 -15.948 1.00 98.19 112 ILE A C 1
ATOM 884 O O . ILE A 1 112 ? 1.192 5.311 -14.877 1.00 98.19 112 ILE A O 1
ATOM 888 N N . SER A 1 113 ? 2.951 5.052 -16.246 1.00 98.31 113 SER A N 1
ATOM 889 C CA . SER A 1 113 ? 3.642 4.115 -15.361 1.00 98.31 113 SER A CA 1
ATOM 890 C C . SER A 1 113 ? 3.900 4.699 -13.966 1.00 98.31 113 SER A C 1
ATOM 892 O O . SER A 1 113 ? 3.819 3.977 -12.977 1.00 98.31 113 SER A O 1
ATOM 894 N N . GLY A 1 114 ? 4.094 6.019 -13.859 1.00 96.62 114 GLY A N 1
ATOM 895 C CA . GLY A 1 114 ? 4.231 6.704 -12.569 1.00 96.62 114 GLY A CA 1
ATOM 896 C C . GLY A 1 114 ? 2.980 6.598 -11.697 1.00 96.62 114 GLY A C 1
ATOM 897 O O . GLY A 1 114 ? 3.085 6.349 -10.500 1.00 96.62 114 GLY A O 1
ATOM 898 N N . TRP A 1 115 ? 1.786 6.706 -12.284 1.00 98.19 115 TRP A N 1
ATOM 899 C CA . TRP A 1 115 ? 0.531 6.527 -11.545 1.00 98.19 115 TRP A CA 1
ATOM 900 C C . TRP A 1 115 ? 0.342 5.085 -11.071 1.00 98.19 115 TRP A C 1
ATOM 902 O O . TRP A 1 115 ? -0.159 4.858 -9.967 1.00 98.19 115 TRP A O 1
ATOM 912 N N . VAL A 1 116 ? 0.791 4.113 -11.868 1.00 98.50 116 VAL A N 1
ATOM 913 C CA . VAL A 1 116 ? 0.799 2.695 -11.481 1.00 98.50 116 VAL A CA 1
ATOM 914 C C . VAL A 1 116 ? 1.727 2.470 -10.278 1.00 98.50 116 VAL A C 1
ATOM 916 O O . VAL A 1 116 ? 1.319 1.848 -9.297 1.00 98.50 116 VAL A O 1
ATOM 919 N N . GLU A 1 117 ? 2.940 3.031 -10.309 1.00 98.12 117 GLU A N 1
ATOM 920 C CA . GLU A 1 117 ? 3.915 2.950 -9.209 1.00 98.12 117 GLU A CA 1
ATOM 921 C C . GLU A 1 117 ? 3.399 3.625 -7.926 1.00 98.12 117 GLU A C 1
ATOM 923 O O . GLU A 1 117 ? 3.432 3.020 -6.853 1.00 98.12 117 GLU A O 1
ATOM 928 N N . VAL A 1 118 ? 2.853 4.844 -8.025 1.00 97.81 118 VAL A N 1
ATOM 929 C CA . VAL A 1 118 ? 2.281 5.577 -6.878 1.00 97.81 118 VAL A CA 1
ATOM 930 C C . VAL A 1 118 ? 1.108 4.816 -6.264 1.00 97.81 118 VAL A C 1
ATOM 932 O O . VAL A 1 118 ? 1.005 4.728 -5.040 1.00 97.81 118 VAL A O 1
ATOM 935 N N . THR A 1 119 ? 0.254 4.207 -7.089 1.00 98.31 119 THR A N 1
ATOM 936 C CA . THR A 1 119 ? -0.851 3.370 -6.603 1.00 98.31 119 THR A CA 1
ATOM 937 C C . THR A 1 119 ? -0.319 2.173 -5.813 1.00 98.31 119 THR A C 1
ATOM 939 O O . THR A 1 119 ? -0.791 1.906 -4.707 1.00 98.31 119 THR A O 1
ATOM 942 N N . ALA A 1 120 ? 0.714 1.492 -6.319 1.00 98.12 120 ALA A N 1
ATOM 943 C CA . ALA A 1 120 ? 1.342 0.372 -5.622 1.00 98.12 120 ALA A CA 1
ATOM 944 C C . ALA A 1 120 ? 1.942 0.784 -4.265 1.00 98.12 120 ALA A C 1
ATOM 946 O O . ALA A 1 120 ? 1.762 0.074 -3.269 1.00 98.12 120 ALA A O 1
ATOM 947 N N . LEU A 1 121 ? 2.609 1.944 -4.209 1.00 97.62 121 LEU A N 1
ATOM 948 C CA . LEU A 1 121 ? 3.153 2.518 -2.974 1.00 97.62 121 LEU A CA 1
ATOM 949 C C . LEU A 1 121 ? 2.048 2.891 -1.977 1.00 97.62 121 LEU A C 1
ATOM 951 O O . LEU A 1 121 ? 2.182 2.604 -0.788 1.00 97.62 121 LEU A O 1
ATOM 955 N N . GLY A 1 122 ? 0.935 3.457 -2.447 1.00 98.25 122 GLY A N 1
ATOM 956 C CA . GLY A 1 122 ? -0.235 3.741 -1.614 1.00 98.25 122 GLY A CA 1
ATOM 957 C C . GLY A 1 122 ? -0.846 2.472 -1.014 1.00 98.25 122 GLY A C 1
ATOM 958 O O . GLY A 1 122 ? -1.130 2.425 0.183 1.00 98.25 122 GLY A O 1
ATOM 959 N N . MET A 1 123 ? -0.971 1.408 -1.813 1.00 98.06 123 MET A N 1
ATOM 960 C CA . MET A 1 123 ? -1.445 0.100 -1.343 1.00 98.06 123 MET A CA 1
ATOM 961 C C . MET A 1 123 ? -0.508 -0.501 -0.292 1.00 98.06 123 MET A C 1
ATOM 963 O O . MET A 1 123 ? -0.977 -1.005 0.728 1.00 98.06 123 MET A O 1
ATOM 967 N N . PHE A 1 124 ? 0.808 -0.398 -0.498 1.00 97.69 124 PHE A N 1
ATOM 968 C CA . PHE A 1 124 ? 1.801 -0.830 0.485 1.00 97.69 124 PHE A CA 1
ATOM 969 C C . PHE A 1 124 ? 1.675 -0.049 1.796 1.00 97.69 124 PHE A C 1
ATOM 971 O O . PHE A 1 124 ? 1.582 -0.656 2.864 1.00 97.69 124 PHE A O 1
ATOM 978 N N . ALA A 1 125 ? 1.636 1.283 1.713 1.00 97.81 125 ALA A N 1
ATOM 979 C CA . ALA A 1 125 ? 1.539 2.158 2.873 1.00 97.81 125 ALA A CA 1
ATOM 980 C C . ALA A 1 125 ? 0.268 1.870 3.680 1.00 97.81 125 ALA A C 1
ATOM 982 O O . ALA A 1 125 ? 0.339 1.701 4.895 1.00 97.81 125 ALA A O 1
ATOM 983 N N . TYR A 1 126 ? -0.875 1.718 3.004 1.00 97.94 126 TYR A N 1
ATOM 984 C CA . TYR A 1 126 ? -2.132 1.332 3.642 1.00 97.94 126 TYR A CA 1
ATOM 985 C C . TYR A 1 126 ? -2.031 -0.043 4.318 1.00 97.94 126 TYR A C 1
ATOM 987 O O . TYR A 1 126 ? -2.420 -0.191 5.477 1.00 97.94 126 TYR A O 1
ATOM 995 N N . ASN A 1 127 ? -1.473 -1.052 3.641 1.00 96.94 127 ASN A N 1
ATOM 996 C CA . ASN A 1 127 ? -1.315 -2.388 4.222 1.00 96.94 127 ASN A CA 1
ATOM 997 C C . ASN A 1 127 ? -0.455 -2.355 5.494 1.00 96.94 127 ASN A C 1
ATOM 999 O O . ASN A 1 127 ? -0.803 -2.948 6.518 1.00 96.94 127 ASN A O 1
ATOM 1003 N N . LEU A 1 128 ? 0.667 -1.636 5.438 1.00 95.88 128 LEU A N 1
ATOM 1004 C CA . LEU A 1 128 ? 1.613 -1.544 6.541 1.00 95.88 128 LEU A CA 1
ATOM 1005 C C . LEU A 1 128 ? 1.039 -0.743 7.713 1.00 95.88 128 LEU A C 1
ATOM 1007 O O . LEU A 1 128 ? 1.163 -1.175 8.857 1.00 95.88 128 LEU A O 1
ATOM 1011 N N . TRP A 1 129 ? 0.359 0.372 7.438 1.00 96.88 129 TRP A N 1
ATOM 1012 C CA . TRP A 1 129 ? -0.285 1.198 8.460 1.00 96.88 129 TRP A CA 1
ATOM 1013 C C . TRP A 1 129 ? -1.310 0.402 9.269 1.00 96.88 129 TRP A C 1
ATOM 1015 O O . TRP A 1 129 ? -1.270 0.390 10.498 1.00 96.88 129 TRP A O 1
ATOM 1025 N N . ASN A 1 130 ? -2.178 -0.351 8.591 1.00 95.75 130 ASN A N 1
ATOM 1026 C CA . ASN A 1 130 ? -3.155 -1.199 9.273 1.00 95.75 130 ASN A CA 1
ATOM 1027 C C . ASN A 1 130 ? -2.491 -2.372 10.006 1.00 95.75 130 ASN A C 1
ATOM 1029 O O . ASN A 1 130 ? -2.924 -2.749 11.089 1.00 95.75 130 ASN A O 1
ATOM 1033 N N . THR A 1 131 ? -1.385 -2.907 9.481 1.00 95.12 131 THR A N 1
ATOM 1034 C CA . THR A 1 131 ? -0.601 -3.941 10.179 1.00 95.12 131 THR A CA 1
ATOM 1035 C C . THR A 1 131 ? -0.042 -3.431 11.512 1.00 95.12 131 THR A C 1
ATOM 1037 O O . THR A 1 131 ? -0.047 -4.159 12.504 1.00 95.12 131 THR A O 1
ATOM 1040 N N . ILE A 1 132 ? 0.417 -2.176 11.563 1.00 94.62 132 ILE A N 1
ATOM 1041 C CA . ILE A 1 132 ? 0.938 -1.547 12.788 1.00 94.62 132 ILE A CA 1
ATOM 1042 C C . ILE A 1 132 ? -0.154 -1.467 13.866 1.00 94.62 132 ILE A C 1
ATOM 1044 O O . ILE A 1 132 ? 0.116 -1.770 15.035 1.00 94.62 132 ILE A O 1
ATOM 1048 N N . ASN A 1 133 ? -1.378 -1.129 13.463 1.00 93.69 133 ASN A N 1
ATOM 1049 C CA . ASN A 1 133 ? -2.511 -0.910 14.366 1.00 93.69 133 ASN A CA 1
ATOM 1050 C C . ASN A 1 133 ? -3.261 -2.206 14.732 1.00 93.69 133 ASN A C 1
ATOM 1052 O O . ASN A 1 133 ? -3.981 -2.244 15.729 1.00 93.69 133 ASN A O 1
ATOM 1056 N N . LEU A 1 134 ? -3.040 -3.301 13.996 1.00 91.81 134 LEU A N 1
ATOM 1057 C CA . LEU A 1 134 ? -3.800 -4.550 14.124 1.00 91.81 134 LEU A CA 1
ATOM 1058 C C . LEU A 1 134 ? -3.814 -5.124 15.552 1.00 91.81 134 LEU A C 1
ATOM 1060 O O . LEU A 1 134 ? -4.840 -5.598 16.032 1.00 91.81 134 LEU A O 1
ATOM 1064 N N . LYS A 1 135 ? -2.688 -5.059 16.276 1.00 88.25 135 LYS A N 1
ATOM 1065 C CA . LYS A 1 135 ? -2.605 -5.565 17.660 1.00 88.25 135 LYS A CA 1
ATOM 1066 C C . LYS A 1 135 ? -3.491 -4.781 18.627 1.00 88.25 135 LYS A C 1
ATOM 1068 O O . LYS A 1 135 ? -4.050 -5.356 19.560 1.00 88.25 135 LYS A O 1
ATOM 1073 N N . GLU A 1 136 ? -3.573 -3.469 18.441 1.00 87.62 136 GLU A N 1
ATOM 1074 C CA . GLU A 1 136 ? -4.388 -2.584 19.273 1.00 87.62 136 GLU A CA 1
ATOM 1075 C C . GLU A 1 136 ? -5.872 -2.812 18.986 1.00 87.62 136 GLU A C 1
ATOM 1077 O O . GLU A 1 136 ? -6.653 -2.939 19.928 1.00 87.62 136 GLU A O 1
ATOM 1082 N N . GLU A 1 137 ? -6.233 -2.993 17.714 1.00 87.06 137 GLU A N 1
ATOM 1083 C CA . GLU A 1 137 ? -7.585 -3.367 17.290 1.00 87.06 137 GLU A CA 1
ATOM 1084 C C . GLU A 1 137 ? -8.010 -4.727 17.858 1.00 87.06 137 GLU A C 1
ATOM 1086 O O . GLU A 1 137 ? -9.083 -4.834 18.449 1.00 87.06 137 GLU A O 1
ATOM 1091 N N . MET A 1 138 ? -7.149 -5.750 17.780 1.00 88.19 138 MET A N 1
ATOM 1092 C CA . MET A 1 138 ? -7.416 -7.067 18.373 1.00 88.19 138 MET A CA 1
ATOM 1093 C C . MET A 1 138 ? -7.606 -6.987 19.892 1.00 88.19 138 MET A C 1
ATOM 1095 O O . MET A 1 138 ? -8.512 -7.611 20.441 1.00 88.19 138 MET A O 1
ATOM 1099 N N . ARG A 1 139 ? -6.768 -6.205 20.589 1.00 88.88 139 ARG A N 1
ATOM 1100 C CA . ARG A 1 139 ? -6.910 -5.981 22.036 1.00 88.88 139 ARG A CA 1
ATOM 1101 C C . ARG A 1 139 ? -8.208 -5.251 22.368 1.00 88.88 139 ARG A C 1
ATOM 1103 O O . ARG A 1 139 ? -8.857 -5.621 23.338 1.00 88.88 139 ARG A O 1
ATOM 1110 N N . ALA A 1 140 ? -8.577 -4.232 21.595 1.00 88.31 140 ALA A N 1
ATOM 1111 C CA . ALA A 1 140 ? -9.826 -3.501 21.783 1.00 88.31 140 ALA A CA 1
ATOM 1112 C C . ALA A 1 140 ? -11.046 -4.405 21.570 1.00 88.31 140 ALA A C 1
ATOM 1114 O O . ALA A 1 140 ? -11.918 -4.458 22.432 1.00 88.31 140 ALA A O 1
ATOM 1115 N N . ALA A 1 141 ? -11.055 -5.194 20.494 1.00 90.06 141 ALA A N 1
ATOM 1116 C CA . ALA A 1 141 ? -12.110 -6.165 20.226 1.00 90.06 141 ALA A CA 1
ATOM 1117 C C . ALA A 1 141 ? -12.247 -7.195 21.361 1.00 90.06 141 ALA A C 1
ATOM 1119 O O . ALA A 1 141 ? -13.358 -7.501 21.793 1.00 90.06 141 ALA A O 1
ATOM 1120 N N . GLU A 1 142 ? -11.128 -7.688 21.899 1.00 91.25 142 GLU A N 1
ATOM 1121 C CA . GLU A 1 142 ? -11.154 -8.634 23.017 1.00 91.25 142 GLU A CA 1
ATOM 1122 C C . GLU A 1 142 ? -11.654 -7.988 24.320 1.00 91.25 142 GLU A C 1
ATOM 1124 O O . GLU A 1 142 ? -12.402 -8.626 25.062 1.00 91.25 142 GLU A O 1
ATOM 1129 N N . ARG A 1 143 ? -11.309 -6.718 24.594 1.00 91.25 143 ARG A N 1
ATOM 1130 C CA . ARG A 1 143 ? -11.873 -5.971 25.736 1.00 91.25 143 ARG A CA 1
ATOM 1131 C C . ARG A 1 143 ? -13.389 -5.848 25.625 1.00 91.25 143 ARG A C 1
ATOM 1133 O O . ARG A 1 143 ? -14.083 -6.185 26.580 1.00 91.25 143 ARG A O 1
ATOM 1140 N N . VAL A 1 144 ? -13.890 -5.432 24.461 1.00 91.56 144 VAL A N 1
ATOM 1141 C CA . VAL A 1 144 ? -15.329 -5.309 24.177 1.00 91.56 144 VAL A CA 1
ATOM 1142 C C . VAL A 1 144 ? -16.034 -6.654 24.365 1.00 91.56 144 VAL A C 1
ATOM 1144 O O . VAL A 1 144 ? -17.040 -6.733 25.065 1.00 91.56 144 VAL A O 1
ATOM 1147 N N . LYS A 1 145 ? -15.473 -7.739 23.815 1.00 90.69 145 LYS A N 1
ATOM 1148 C CA . LYS A 1 145 ? -16.040 -9.092 23.931 1.00 90.69 145 LYS A CA 1
ATOM 1149 C C . LYS A 1 145 ? -16.091 -9.595 25.377 1.00 90.69 145 LYS A C 1
ATOM 1151 O O . LYS A 1 145 ? -17.043 -10.271 25.765 1.00 90.69 145 LYS A O 1
ATOM 1156 N N . ARG A 1 146 ? -15.070 -9.294 26.185 1.00 90.12 146 ARG A N 1
ATOM 1157 C CA . ARG A 1 146 ? -14.995 -9.715 27.595 1.00 90.12 146 ARG A CA 1
ATOM 1158 C C . ARG A 1 146 ? -15.786 -8.820 28.545 1.00 90.12 146 ARG A C 1
ATOM 1160 O O . ARG A 1 146 ? -15.964 -9.208 29.701 1.00 90.12 146 ARG A O 1
ATOM 1167 N N . LEU A 1 147 ? -16.271 -7.664 28.090 1.00 92.19 147 LEU A N 1
ATOM 1168 C CA . LEU A 1 147 ? -16.952 -6.693 28.938 1.00 92.19 147 LEU A CA 1
ATOM 1169 C C . LEU A 1 147 ? -18.237 -7.283 29.533 1.00 92.19 147 LEU A C 1
ATOM 1171 O O . LEU A 1 147 ? -19.220 -7.508 28.826 1.00 92.19 147 LEU A O 1
ATOM 1175 N N . SER A 1 148 ? -18.207 -7.575 30.834 1.00 91.06 148 SER A N 1
ATOM 1176 C CA . SER A 1 148 ? -19.332 -8.156 31.583 1.00 91.06 148 SER A CA 1
ATOM 1177 C C . SER A 1 148 ? -20.023 -7.165 32.501 1.00 91.06 148 SER A C 1
ATOM 1179 O O . SER A 1 148 ? -21.231 -7.256 32.675 1.00 91.06 148 SER A O 1
ATOM 1181 N N . ASN A 1 149 ? -19.266 -6.212 33.032 1.00 93.94 149 ASN A N 1
ATOM 1182 C CA . ASN A 1 149 ? -19.759 -5.036 33.722 1.00 93.94 149 ASN A CA 1
ATOM 1183 C C . ASN A 1 149 ? -18.868 -3.854 33.323 1.00 93.94 149 ASN A C 1
ATOM 1185 O O . ASN A 1 149 ? -17.652 -4.008 33.180 1.00 93.94 149 ASN A O 1
ATOM 1189 N N . ALA A 1 150 ? -19.476 -2.687 33.162 1.00 94.38 150 ALA A N 1
ATOM 1190 C CA . ALA A 1 150 ? -18.787 -1.417 33.084 1.00 94.38 150 ALA A CA 1
ATOM 1191 C C . ALA A 1 150 ? -18.248 -1.027 34.470 1.00 94.38 150 ALA A C 1
ATOM 1193 O O . ALA A 1 150 ? -18.934 -1.137 35.490 1.00 94.38 150 ALA A O 1
ATOM 1194 N N . THR A 1 151 ? -17.010 -0.546 34.484 1.00 95.81 151 THR A N 1
ATOM 1195 C CA . THR A 1 151 ? -16.326 0.048 35.638 1.00 95.81 151 THR A CA 1
ATOM 1196 C C . THR A 1 151 ? -15.942 1.488 35.320 1.00 95.81 151 THR A C 1
ATOM 1198 O O . THR A 1 151 ? -15.977 1.914 34.166 1.00 95.81 151 THR A O 1
ATOM 1201 N N . LYS A 1 152 ? -15.509 2.241 36.330 1.00 95.94 152 LYS A N 1
ATOM 1202 C CA . LYS A 1 152 ? -15.081 3.636 36.171 1.00 95.94 152 LYS A CA 1
ATOM 1203 C C . LYS A 1 152 ? -13.975 3.841 35.116 1.00 95.94 152 LYS A C 1
ATOM 1205 O O . LYS A 1 152 ? -14.001 4.832 34.389 1.00 95.94 152 LYS A O 1
ATOM 1210 N N . ASP A 1 153 ? -13.075 2.863 34.975 1.00 95.88 153 ASP A N 1
ATOM 1211 C CA . ASP A 1 153 ? -11.945 2.881 34.033 1.00 95.88 153 ASP A CA 1
ATOM 1212 C C . ASP A 1 153 ? -12.318 2.362 32.635 1.00 95.88 153 ASP A C 1
ATOM 1214 O O . ASP A 1 153 ? -11.499 2.368 31.715 1.00 95.88 153 ASP A O 1
ATOM 1218 N N . THR A 1 154 ? -13.551 1.881 32.457 1.00 95.44 154 THR A N 1
ATOM 1219 C CA . THR A 1 154 ? -14.012 1.377 31.164 1.00 95.44 154 THR A CA 1
ATOM 1220 C C . THR A 1 154 ? -14.133 2.530 30.169 1.00 95.44 154 THR A C 1
ATOM 1222 O O . THR A 1 154 ? -14.606 3.613 30.508 1.00 95.44 154 THR A O 1
ATOM 1225 N N . ILE A 1 155 ? -13.706 2.301 28.927 1.00 96.25 155 ILE A N 1
ATOM 1226 C CA . ILE A 1 155 ? -13.810 3.279 27.841 1.00 96.25 155 ILE A CA 1
ATOM 1227 C C . ILE A 1 155 ? -15.274 3.389 27.401 1.00 96.25 155 ILE A C 1
ATOM 1229 O O . ILE A 1 155 ? -15.930 2.373 27.171 1.00 96.25 155 ILE A O 1
ATOM 1233 N N . VAL A 1 156 ? -15.775 4.616 27.235 1.00 95.38 156 VAL A N 1
ATOM 1234 C CA . VAL A 1 156 ? -17.173 4.878 26.840 1.00 95.38 156 VAL A CA 1
ATOM 1235 C C . VAL A 1 156 ? -17.546 4.141 25.548 1.00 95.38 156 VAL A C 1
ATOM 1237 O O . VAL A 1 156 ? -18.596 3.503 25.478 1.00 95.38 156 VAL A O 1
ATOM 1240 N N . TYR A 1 157 ? -16.670 4.176 24.539 1.00 95.00 157 TYR A N 1
ATOM 1241 C CA . TYR A 1 157 ? -16.869 3.441 23.289 1.00 95.00 157 TYR A CA 1
ATOM 1242 C C . TYR A 1 157 ? -16.970 1.928 23.498 1.00 95.00 157 TYR A C 1
ATOM 1244 O O . TYR A 1 157 ? -17.844 1.307 22.903 1.00 95.00 157 TYR A O 1
ATOM 1252 N N . ASP A 1 158 ? -16.125 1.340 24.353 1.00 95.56 158 ASP A N 1
ATOM 1253 C CA . ASP A 1 158 ? -16.098 -0.112 24.565 1.00 95.56 158 ASP A CA 1
ATOM 1254 C C . ASP A 1 158 ? -17.436 -0.605 25.164 1.00 95.56 158 ASP A C 1
ATOM 1256 O O . ASP A 1 158 ? -17.918 -1.677 24.796 1.00 95.56 158 ASP A O 1
ATOM 1260 N N . VAL A 1 159 ? -18.088 0.201 26.019 1.00 96.00 159 VAL A N 1
ATOM 1261 C CA . VAL A 1 159 ? -19.429 -0.104 26.557 1.00 96.00 159 VAL A CA 1
ATOM 1262 C C . VAL A 1 159 ? -20.487 -0.093 25.462 1.00 96.00 159 VAL A C 1
ATOM 1264 O O . VAL A 1 159 ? -21.199 -1.085 25.300 1.00 96.00 159 VAL A O 1
ATOM 1267 N N . ILE A 1 160 ? -20.555 0.992 24.689 1.00 95.31 160 ILE A N 1
ATOM 1268 C CA . ILE A 1 160 ? -21.568 1.166 23.638 1.00 95.31 160 ILE A CA 1
ATOM 1269 C C . ILE A 1 160 ? -21.392 0.115 22.535 1.00 95.31 160 ILE A C 1
ATOM 1271 O O . ILE A 1 160 ? -22.372 -0.442 22.053 1.00 95.31 160 ILE A O 1
ATOM 1275 N N . GLU A 1 161 ? -20.152 -0.205 22.162 1.00 94.88 161 GLU A N 1
ATOM 1276 C CA . GLU A 1 161 ? -19.858 -1.256 21.184 1.00 94.88 161 GLU A CA 1
ATOM 1277 C C . GLU A 1 161 ? -20.267 -2.643 21.713 1.00 94.88 161 GLU A C 1
ATOM 1279 O O . GLU A 1 161 ? -20.843 -3.446 20.979 1.00 94.88 161 GLU A O 1
ATOM 1284 N N . SER A 1 162 ? -20.030 -2.927 23.002 1.00 94.19 162 SER A N 1
ATOM 1285 C CA . SER A 1 162 ? -20.424 -4.207 23.611 1.00 94.19 162 SER A CA 1
ATOM 1286 C C . SER A 1 162 ? -21.944 -4.357 23.752 1.00 94.19 162 SER A C 1
ATOM 1288 O O . SER A 1 162 ? -22.477 -5.460 23.601 1.00 94.19 162 SER A O 1
ATOM 1290 N N . CYS A 1 163 ? -22.664 -3.264 24.017 1.00 95.19 163 CYS A N 1
ATOM 1291 C CA . CYS A 1 163 ? -24.105 -3.226 24.241 1.00 95.19 163 CYS A CA 1
ATOM 1292 C C . CYS A 1 163 ? -24.695 -1.925 23.662 1.00 95.19 163 CYS A C 1
ATOM 1294 O O . CYS A 1 163 ? -24.753 -0.925 24.380 1.00 95.19 163 CYS A O 1
ATOM 1296 N N . PRO A 1 164 ? -25.140 -1.919 22.388 1.00 94.44 164 PRO A N 1
ATOM 1297 C CA . PRO A 1 164 ? -25.621 -0.707 21.714 1.00 94.44 164 PRO A CA 1
ATOM 1298 C C . PRO A 1 164 ? -26.734 0.045 22.457 1.00 94.44 164 PRO A C 1
ATOM 1300 O O . PRO A 1 164 ? -26.721 1.273 22.467 1.00 94.44 164 PRO A O 1
ATOM 1303 N N . ASP A 1 165 ? -27.618 -0.672 23.157 1.00 94.50 165 ASP A N 1
ATOM 1304 C CA . ASP A 1 165 ? -28.737 -0.106 23.932 1.00 94.50 165 ASP A CA 1
ATOM 1305 C C . ASP A 1 165 ? -28.275 0.759 25.119 1.00 94.50 165 ASP A C 1
ATOM 1307 O O . ASP A 1 165 ? -29.023 1.587 25.637 1.00 94.50 165 ASP A O 1
ATOM 1311 N N . THR A 1 166 ? -27.018 0.619 25.556 1.00 96.06 166 THR A N 1
ATOM 1312 C CA . THR A 1 166 ? -26.443 1.506 26.583 1.00 96.06 166 THR A CA 1
ATOM 1313 C C . THR A 1 166 ? -26.267 2.942 26.094 1.00 96.06 166 THR A C 1
ATOM 1315 O O . THR A 1 166 ? -26.121 3.846 26.918 1.00 96.06 166 THR A O 1
ATOM 1318 N N . LEU A 1 167 ? -26.317 3.188 24.777 1.00 96.19 167 LEU A N 1
ATOM 1319 C CA . LEU A 1 167 ? -26.304 4.540 24.228 1.00 96.19 167 LEU A CA 1
ATOM 1320 C C . LEU A 1 167 ? -27.452 5.380 24.797 1.00 96.19 167 LEU A C 1
ATOM 1322 O O . LEU A 1 167 ? -27.214 6.516 25.199 1.00 96.19 167 LEU A O 1
ATOM 1326 N N . ASP A 1 168 ? -28.656 4.816 24.903 1.00 96.12 168 ASP A N 1
ATOM 1327 C CA . ASP A 1 168 ? -29.824 5.537 25.419 1.00 96.12 168 ASP A CA 1
ATOM 1328 C C . ASP A 1 168 ? -29.647 5.926 26.889 1.00 96.12 168 ASP A C 1
ATOM 1330 O O . ASP A 1 168 ? -30.036 7.022 27.292 1.00 96.12 168 ASP A O 1
ATOM 1334 N N . VAL A 1 169 ? -28.967 5.081 27.672 1.00 96.50 169 VAL A N 1
ATOM 1335 C CA . VAL A 1 169 ? -28.583 5.398 29.055 1.00 96.50 169 VAL A CA 1
ATOM 1336 C C . VAL A 1 169 ? -27.613 6.578 29.077 1.00 96.50 169 VAL A C 1
ATOM 1338 O O . VAL A 1 169 ? -27.820 7.545 29.801 1.00 96.50 169 VAL A O 1
ATOM 1341 N N . PHE A 1 170 ? -26.568 6.571 28.249 1.00 96.12 170 PHE A N 1
ATOM 1342 C CA . PHE A 1 170 ? -25.676 7.729 28.169 1.00 96.12 170 PHE A CA 1
ATOM 1343 C C . PHE A 1 170 ? -26.430 9.010 27.760 1.00 96.12 170 PHE A C 1
ATOM 1345 O O . PHE A 1 170 ? -26.205 10.080 28.330 1.00 96.12 170 PHE A O 1
ATOM 1352 N N . LEU A 1 171 ? -27.362 8.931 26.810 1.00 95.94 171 LEU A N 1
ATOM 1353 C CA . LEU A 1 171 ? -28.157 10.089 26.399 1.00 95.94 171 LEU A CA 1
ATOM 1354 C C . LEU A 1 171 ? -29.068 10.595 27.528 1.00 95.94 171 LEU A C 1
ATOM 1356 O O . LEU A 1 171 ? -29.120 11.807 27.750 1.00 95.94 171 LEU A O 1
ATOM 1360 N N . SER A 1 172 ? -29.709 9.702 28.291 1.00 95.56 172 SER A N 1
ATOM 1361 C CA . SER A 1 172 ? -30.573 10.080 29.418 1.00 95.56 172 SER A CA 1
ATOM 1362 C C . SER A 1 172 ? -29.803 10.739 30.567 1.00 95.56 172 SER A C 1
ATOM 1364 O O . SER A 1 172 ? -30.363 11.558 31.290 1.00 95.56 172 SER A O 1
ATOM 1366 N N . PHE A 1 173 ? -28.513 10.428 30.716 1.00 95.19 173 PHE A N 1
ATOM 1367 C CA . PHE A 1 173 ? -27.604 11.068 31.674 1.00 95.19 173 PHE A CA 1
ATOM 1368 C C . PHE A 1 173 ? -26.930 12.346 31.127 1.00 95.19 173 PHE A C 1
ATOM 1370 O O . PHE A 1 173 ? -26.040 12.904 31.767 1.00 95.19 173 PHE A O 1
ATOM 1377 N N . GLY A 1 174 ? -27.350 12.848 29.958 1.00 92.56 174 GLY A N 1
ATOM 1378 C CA . GLY A 1 174 ? -26.915 14.145 29.425 1.00 92.56 174 GLY A CA 1
ATOM 1379 C C . GLY A 1 174 ? -25.679 14.104 28.519 1.00 92.56 174 GLY A C 1
ATOM 1380 O O . GLY A 1 174 ? -25.159 15.157 28.127 1.00 92.56 174 GLY A O 1
ATOM 1381 N 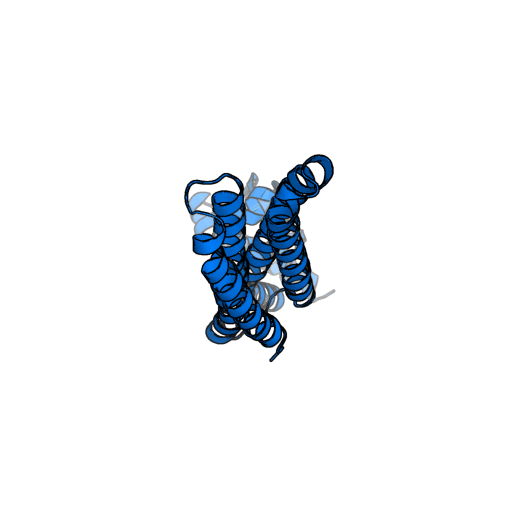N . PHE A 1 175 ? -25.212 12.918 28.117 1.00 94.38 175 PHE A N 1
ATOM 1382 C CA . PHE A 1 175 ? -24.101 12.756 27.172 1.00 94.38 175 PHE A CA 1
ATOM 1383 C C . PHE A 1 175 ? -24.555 12.888 25.705 1.00 94.38 175 PHE A C 1
ATOM 1385 O O . PHE A 1 175 ? -24.220 12.062 24.858 1.00 94.38 175 PHE A O 1
ATOM 1392 N N . SER A 1 176 ? -25.290 13.956 25.372 1.00 93.12 176 SER A N 1
ATOM 1393 C CA . SER A 1 176 ? -25.911 14.170 24.049 1.00 93.12 176 SER A CA 1
ATOM 1394 C C . SER A 1 176 ? -24.936 14.130 22.865 1.00 93.12 176 SER A C 1
ATOM 1396 O O . SER A 1 176 ? -25.309 13.726 21.766 1.00 93.12 176 SER A O 1
ATOM 1398 N N . GLN A 1 177 ? -23.664 14.480 23.086 1.00 91.19 177 GLN A N 1
ATOM 1399 C CA . GLN A 1 177 ? -22.608 14.409 22.068 1.00 91.19 177 GLN A CA 1
ATOM 1400 C C . GLN A 1 177 ? -22.392 12.985 21.538 1.00 91.19 177 GLN A C 1
ATOM 1402 O O . GLN A 1 177 ? -21.993 12.807 20.389 1.00 91.19 177 GLN A O 1
ATOM 1407 N N . LEU A 1 178 ? -22.702 11.962 22.341 1.00 92.88 178 LEU A N 1
ATOM 1408 C CA . LEU A 1 178 ? -22.611 10.567 21.925 1.00 92.88 178 LEU A CA 1
ATOM 1409 C C . LEU A 1 178 ? -23.708 10.175 20.932 1.00 92.88 178 LEU A C 1
ATOM 1411 O O . LEU A 1 178 ? -23.577 9.125 20.316 1.00 92.88 178 LEU A O 1
ATOM 1415 N N . ALA A 1 179 ? -24.736 10.996 20.691 1.00 93.31 179 ALA A N 1
ATOM 1416 C CA . ALA A 1 179 ? -25.680 10.758 19.597 1.00 93.31 179 ALA A CA 1
ATOM 1417 C C . ALA A 1 179 ? -24.975 10.795 18.226 1.00 93.31 179 ALA A C 1
ATOM 1419 O O . ALA A 1 179 ? -25.333 10.034 17.326 1.00 93.31 179 ALA A O 1
ATOM 1420 N N . ASN A 1 180 ? -23.917 11.607 18.089 1.00 94.56 180 ASN A N 1
ATOM 1421 C CA . ASN A 1 180 ? -23.110 11.700 16.876 1.00 94.56 180 ASN A CA 1
ATOM 1422 C C . ASN A 1 180 ? -22.161 10.483 16.741 1.00 94.56 180 ASN A C 1
ATOM 1424 O O . ASN A 1 180 ? -21.239 10.332 17.552 1.00 94.56 180 ASN A O 1
ATOM 1428 N N . PRO A 1 181 ? -22.302 9.644 15.692 1.00 93.25 181 PRO A N 1
ATOM 1429 C CA . PRO A 1 181 ? -21.436 8.483 15.476 1.00 93.25 181 PRO A CA 1
ATOM 1430 C C . PRO A 1 181 ? -19.944 8.824 15.391 1.00 93.25 181 PRO A C 1
ATOM 1432 O O . PRO A 1 181 ? -19.109 8.046 15.856 1.00 93.25 181 PRO A O 1
ATOM 1435 N N . THR A 1 182 ? -19.597 9.985 14.831 1.00 93.19 182 THR A N 1
ATOM 1436 C CA . THR A 1 182 ? -18.205 10.433 14.715 1.00 93.19 182 THR A CA 1
ATOM 1437 C C . THR A 1 182 ? -17.613 10.720 16.089 1.00 93.19 182 THR A C 1
ATOM 1439 O O . THR A 1 182 ? -16.522 10.243 16.382 1.00 93.19 182 THR A O 1
ATOM 1442 N N . ALA A 1 183 ? -18.350 11.410 16.966 1.00 91.38 183 ALA A N 1
ATOM 1443 C CA . ALA A 1 183 ? -17.902 11.703 18.329 1.00 91.38 183 ALA A CA 1
ATOM 1444 C C . ALA A 1 183 ? -17.699 10.425 19.162 1.00 91.38 183 ALA A C 1
ATOM 1446 O O . ALA A 1 183 ? -16.723 10.321 19.908 1.00 91.38 183 ALA A O 1
ATOM 1447 N N . ARG A 1 184 ? -18.565 9.413 18.981 1.00 92.62 184 ARG A N 1
ATOM 1448 C CA . ARG A 1 184 ? -18.377 8.086 19.596 1.00 92.62 184 ARG A CA 1
ATOM 1449 C C . ARG A 1 184 ? -17.074 7.438 19.131 1.00 92.62 184 ARG A C 1
ATOM 1451 O O . ARG A 1 184 ? -16.299 6.958 19.950 1.00 92.62 184 ARG A O 1
ATOM 1458 N N . ARG A 1 185 ? -16.820 7.445 17.819 1.00 90.75 185 ARG A N 1
ATOM 1459 C CA . ARG A 1 185 ? -15.659 6.784 17.201 1.00 90.75 185 ARG A CA 1
ATOM 1460 C C . ARG A 1 185 ? -14.328 7.510 17.416 1.00 90.75 185 ARG A C 1
ATOM 1462 O O . ARG A 1 185 ? -13.296 6.902 17.143 1.00 90.75 185 ARG A O 1
ATOM 1469 N N . THR A 1 186 ? -14.338 8.756 17.889 1.00 90.50 186 THR A N 1
ATOM 1470 C CA . THR A 1 186 ? -13.129 9.544 18.179 1.00 90.50 186 THR A CA 1
ATOM 1471 C C . THR A 1 186 ? -12.944 9.742 19.683 1.00 90.50 186 THR A C 1
ATOM 1473 O O . THR A 1 186 ? -12.215 8.981 20.311 1.00 90.50 186 THR A O 1
ATOM 1476 N N . MET A 1 187 ? -13.642 10.705 20.287 1.00 87.38 187 MET A N 1
ATOM 1477 C CA . MET A 1 187 ? -13.527 11.026 21.714 1.00 87.38 187 MET A CA 1
ATOM 1478 C C . MET A 1 187 ? -13.972 9.863 22.601 1.00 87.38 187 MET A C 1
ATOM 1480 O O . MET A 1 187 ? -13.318 9.554 23.594 1.00 87.38 187 MET A O 1
ATOM 1484 N N . GLY A 1 188 ? -15.039 9.158 22.216 1.00 88.69 188 GLY A N 1
ATOM 1485 C CA . GLY A 1 188 ? -15.520 8.002 22.973 1.00 88.69 188 GLY A CA 1
ATOM 1486 C C . GLY A 1 188 ? -14.490 6.873 23.094 1.00 88.69 188 GLY A C 1
ATOM 1487 O O . GLY A 1 188 ? -14.540 6.136 24.073 1.00 88.69 188 GLY A O 1
ATOM 1488 N N . LYS A 1 189 ? -13.546 6.743 22.145 1.00 91.19 189 LYS A N 1
ATOM 1489 C CA . LYS A 1 189 ? -12.502 5.699 22.156 1.00 91.19 189 LYS A CA 1
ATOM 1490 C C . LYS A 1 189 ? -11.360 5.963 23.136 1.00 91.19 189 LYS A C 1
ATOM 1492 O O . LYS A 1 189 ? -10.574 5.056 23.388 1.00 91.19 189 LYS A O 1
ATOM 1497 N N . VAL A 1 190 ? -11.246 7.185 23.654 1.00 91.00 190 VAL A N 1
ATOM 1498 C CA . VAL A 1 190 ? -10.117 7.602 24.503 1.00 91.00 190 VAL A CA 1
ATOM 1499 C C . VAL A 1 190 ? -10.542 8.085 25.890 1.00 91.00 190 VAL A C 1
ATOM 1501 O O . VAL A 1 190 ? -9.690 8.290 26.747 1.00 91.00 190 VAL A O 1
ATOM 1504 N N . VAL A 1 191 ? -11.845 8.254 26.130 1.00 93.56 191 VAL A N 1
ATOM 1505 C CA . VAL A 1 191 ? -12.396 8.750 27.398 1.00 93.56 191 VAL A CA 1
ATOM 1506 C C . VAL A 1 191 ? -12.956 7.591 28.229 1.00 93.56 191 VAL A C 1
ATOM 1508 O O . VAL A 1 191 ? -13.756 6.791 27.734 1.00 93.56 191 VAL A O 1
ATOM 1511 N N . THR A 1 192 ? -12.554 7.515 29.501 1.00 96.56 192 THR A N 1
ATOM 1512 C CA . THR A 1 192 ? -13.137 6.593 30.491 1.00 96.56 192 THR A CA 1
ATOM 1513 C C . THR A 1 192 ? -14.478 7.115 31.008 1.00 96.56 192 THR A C 1
ATOM 1515 O O . THR A 1 192 ? -14.756 8.314 30.935 1.00 96.56 192 THR A O 1
ATOM 1518 N N . ILE A 1 193 ? -15.318 6.238 31.563 1.00 96.19 193 ILE A N 1
ATOM 1519 C CA . ILE A 1 193 ? -16.596 6.645 32.169 1.00 96.19 193 ILE A CA 1
ATOM 1520 C C . ILE A 1 193 ? -16.370 7.667 33.292 1.00 96.19 193 ILE A C 1
ATOM 1522 O O . ILE A 1 193 ? -17.069 8.675 33.334 1.00 96.19 193 ILE A O 1
ATOM 1526 N N . GLU A 1 194 ? -15.369 7.465 34.156 1.00 96.38 194 GLU A N 1
ATOM 1527 C CA . GLU A 1 194 ? -15.018 8.418 35.221 1.00 96.38 194 GLU A CA 1
ATOM 1528 C C . GLU A 1 194 ? -14.676 9.802 34.659 1.00 96.38 194 GLU A C 1
ATOM 1530 O O . GLU A 1 194 ? -15.224 10.809 35.105 1.00 96.38 194 GLU A O 1
ATOM 1535 N N . ALA A 1 195 ? -13.825 9.859 33.630 1.00 94.12 195 ALA A N 1
ATOM 1536 C CA . ALA A 1 195 ? -13.446 11.116 32.995 1.00 94.12 195 ALA A CA 1
ATOM 1537 C C . ALA A 1 195 ? -14.651 11.816 32.342 1.00 94.12 195 ALA A C 1
ATOM 1539 O O . ALA A 1 195 ? -14.791 13.036 32.455 1.00 94.12 195 ALA A O 1
ATOM 1540 N N . ALA A 1 196 ? -15.549 11.057 31.705 1.00 92.94 196 ALA A N 1
ATOM 1541 C CA . ALA A 1 196 ? -16.779 11.595 31.131 1.00 92.94 196 ALA A CA 1
ATOM 1542 C C . ALA A 1 196 ? -17.711 12.169 32.213 1.00 92.94 196 ALA A C 1
ATOM 1544 O O . ALA A 1 196 ? -18.211 13.287 32.063 1.00 92.94 196 ALA A O 1
ATOM 1545 N N . CYS A 1 197 ? -17.914 11.436 33.312 1.00 94.31 197 CYS A N 1
ATOM 1546 C CA . CYS A 1 197 ? -18.729 11.876 34.443 1.00 94.31 197 CYS A CA 1
ATOM 1547 C C . CYS A 1 197 ? -18.169 13.140 35.092 1.00 94.31 197 CYS A C 1
ATOM 1549 O O . CYS A 1 197 ? -18.926 14.079 35.322 1.00 94.31 197 CYS A O 1
ATOM 1551 N N . ASN A 1 198 ? -16.852 13.204 35.303 1.00 93.00 198 ASN A N 1
ATOM 1552 C CA . ASN A 1 198 ? -16.186 14.378 35.868 1.00 93.00 198 ASN A CA 1
ATOM 1553 C C . ASN A 1 198 ? -16.359 15.617 34.980 1.00 93.00 198 ASN A C 1
ATOM 1555 O O . ASN A 1 198 ? -16.587 16.711 35.485 1.00 93.00 198 ASN A O 1
ATOM 1559 N N . PHE A 1 199 ? -16.308 15.453 33.655 1.00 89.50 199 PHE A N 1
ATOM 1560 C CA . PHE A 1 199 ? -16.492 16.561 32.716 1.00 89.50 199 PHE A CA 1
ATOM 1561 C C . PHE A 1 199 ? -17.932 17.106 32.683 1.00 89.50 199 PHE A C 1
ATOM 1563 O O . PHE A 1 199 ? -18.144 18.283 32.394 1.00 89.50 199 PHE A O 1
ATOM 1570 N N . LYS A 1 200 ? -18.933 16.259 32.954 1.00 87.25 200 LYS A N 1
ATOM 1571 C CA . LYS A 1 200 ? -20.365 16.615 32.929 1.00 87.25 200 LYS A CA 1
ATO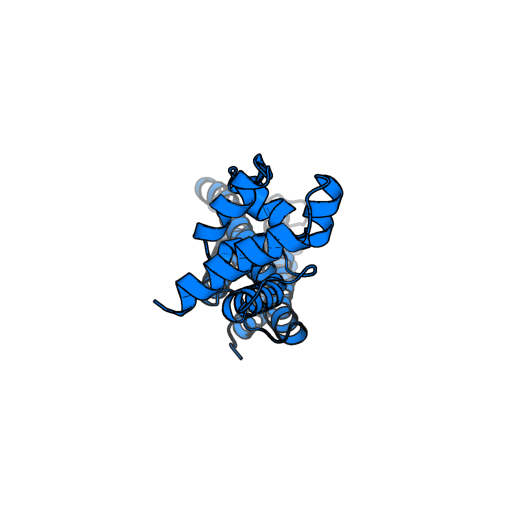M 1572 C C . LYS A 1 200 ? -20.999 16.760 34.316 1.00 87.25 200 LYS A C 1
ATOM 1574 O O . LYS A 1 200 ? -22.199 17.010 34.389 1.00 87.25 200 LYS A O 1
ATOM 1579 N N . SER A 1 201 ? -20.218 16.610 35.386 1.00 89.94 201 SER A N 1
ATOM 1580 C CA . SER A 1 201 ? -20.691 16.572 36.778 1.00 89.94 201 SER A CA 1
ATOM 1581 C C . SER A 1 201 ? -21.830 15.565 37.000 1.00 89.94 201 SER A C 1
ATOM 1583 O O . SER A 1 201 ? -22.813 15.856 37.680 1.00 89.94 201 SER A O 1
ATOM 1585 N N . VAL A 1 202 ? -21.712 14.381 36.394 1.00 92.50 202 VAL A N 1
ATOM 1586 C CA . VAL A 1 202 ? -22.684 13.283 36.515 1.00 92.50 202 VAL A CA 1
ATOM 1587 C C . VAL A 1 202 ? -22.273 12.343 37.650 1.00 92.50 202 VAL A C 1
ATOM 1589 O O . VAL A 1 202 ? -21.092 12.049 37.823 1.00 92.50 202 VAL A O 1
ATOM 1592 N N . ASP A 1 203 ? -23.250 11.834 38.405 1.00 95.69 203 ASP A N 1
ATOM 1593 C CA . ASP A 1 203 ? -23.022 10.820 39.440 1.00 95.69 203 ASP A CA 1
ATOM 1594 C C . ASP A 1 203 ? -22.567 9.494 38.806 1.00 95.69 203 ASP A C 1
ATOM 1596 O O . ASP A 1 203 ? -23.336 8.795 38.137 1.00 95.69 203 ASP A O 1
ATOM 1600 N N . LEU A 1 204 ? -21.293 9.165 39.026 1.00 94.56 204 LEU A N 1
ATOM 1601 C CA . LEU A 1 204 ? -20.637 7.987 38.470 1.00 94.56 204 LEU A CA 1
ATOM 1602 C C . LEU A 1 204 ? -21.325 6.680 38.879 1.00 94.56 204 LEU A C 1
ATOM 1604 O O . LEU A 1 204 ? -21.494 5.803 38.035 1.00 94.56 204 LEU A O 1
ATOM 1608 N N . ASN A 1 205 ? -21.731 6.544 40.142 1.00 95.69 205 ASN A N 1
ATOM 1609 C CA . ASN A 1 205 ? -22.301 5.293 40.641 1.00 95.69 205 ASN A CA 1
ATOM 1610 C C . ASN A 1 205 ? -23.672 5.042 40.011 1.00 95.69 205 ASN A C 1
ATOM 1612 O O . ASN A 1 205 ? -23.920 3.956 39.493 1.00 95.69 205 ASN A O 1
ATOM 1616 N N . LYS A 1 206 ? -24.517 6.081 39.943 1.00 96.06 206 LYS A N 1
ATOM 1617 C CA . LYS A 1 206 ? -25.835 5.980 39.295 1.00 96.06 206 LYS A CA 1
ATOM 1618 C C . LYS A 1 206 ? -25.732 5.596 37.823 1.00 96.06 206 LYS A C 1
ATOM 1620 O O . LYS A 1 206 ? -26.526 4.788 37.343 1.00 96.06 206 LYS A O 1
ATOM 1625 N N . LEU A 1 207 ? -24.765 6.169 37.104 1.00 96.12 207 LEU A N 1
ATOM 1626 C CA . LEU A 1 207 ? -24.542 5.821 35.704 1.00 96.12 207 LEU A CA 1
ATOM 1627 C C . LEU A 1 207 ? -24.068 4.369 35.564 1.00 96.12 207 LEU A C 1
ATOM 1629 O O . LEU A 1 207 ? -24.605 3.633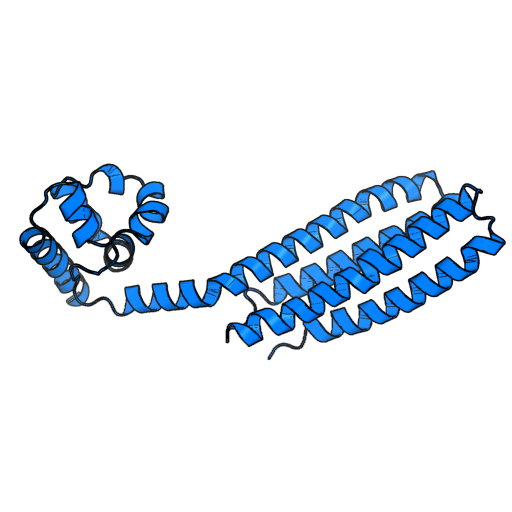 34.739 1.00 96.12 207 LEU A O 1
ATOM 1633 N N . LEU A 1 208 ? -23.090 3.938 36.370 1.00 96.75 208 LEU A N 1
ATOM 1634 C CA . LEU A 1 208 ? -22.577 2.566 36.326 1.00 96.75 208 LEU A CA 1
ATOM 1635 C C . LEU A 1 208 ? -23.671 1.534 36.626 1.00 96.75 208 LEU A C 1
ATOM 1637 O O . LEU A 1 208 ? -23.737 0.518 35.935 1.00 96.75 208 LEU A O 1
ATOM 1641 N N . ASP A 1 209 ? -24.556 1.796 37.588 1.00 96.94 209 ASP A N 1
ATOM 1642 C CA . ASP A 1 209 ? -25.679 0.909 37.908 1.00 96.94 209 ASP A CA 1
ATOM 1643 C C . ASP A 1 209 ? -26.656 0.773 36.731 1.00 96.94 209 ASP A C 1
ATOM 1645 O O . ASP A 1 209 ? -27.036 -0.342 36.350 1.00 96.94 209 ASP A O 1
ATOM 1649 N N . ALA A 1 210 ? -27.012 1.892 36.092 1.00 96.31 210 ALA A N 1
ATOM 1650 C CA . ALA A 1 210 ? -27.892 1.896 34.926 1.00 96.31 210 ALA A CA 1
ATOM 1651 C C . ALA A 1 210 ? -27.268 1.159 33.724 1.00 96.31 210 ALA A C 1
ATOM 1653 O O . ALA A 1 210 ? -27.930 0.342 33.078 1.00 96.31 210 ALA A O 1
ATOM 1654 N N . LEU A 1 211 ? -25.976 1.384 33.457 1.00 96.44 211 LEU A N 1
ATOM 1655 C CA . LEU A 1 211 ? -25.238 0.695 32.393 1.00 96.44 211 LEU A CA 1
ATOM 1656 C C . LEU A 1 211 ? -25.148 -0.813 32.655 1.00 96.44 211 LEU A C 1
ATOM 1658 O O . LEU A 1 211 ? -25.441 -1.618 31.771 1.00 96.44 211 LEU A O 1
ATOM 1662 N N . ASN A 1 212 ? -24.784 -1.209 33.875 1.00 96.81 212 ASN A N 1
ATOM 1663 C CA . ASN A 1 212 ? -24.630 -2.615 34.245 1.00 96.81 212 ASN A CA 1
ATOM 1664 C C . ASN A 1 212 ? -25.955 -3.376 34.239 1.00 96.81 212 ASN A C 1
ATOM 1666 O O . ASN A 1 212 ? -25.965 -4.567 33.934 1.00 96.81 212 ASN A O 1
ATOM 1670 N N . THR A 1 213 ? -27.071 -2.700 34.512 1.00 95.81 213 THR A N 1
ATOM 1671 C CA . THR A 1 213 ? -28.410 -3.282 34.355 1.00 95.81 213 THR A CA 1
ATOM 1672 C C . THR A 1 213 ? -28.647 -3.694 32.900 1.00 95.81 213 THR A C 1
ATOM 1674 O O . THR A 1 213 ? -28.917 -4.863 32.631 1.00 95.81 213 THR A O 1
ATOM 1677 N N . LYS A 1 214 ? -28.412 -2.786 31.943 1.00 95.00 214 LYS A N 1
ATOM 1678 C CA . LYS A 1 214 ? -28.568 -3.068 30.504 1.00 95.00 214 LYS A CA 1
ATOM 1679 C C . LYS A 1 214 ? -27.605 -4.136 29.985 1.00 95.00 214 LYS A C 1
ATOM 1681 O O . LYS A 1 214 ? -27.991 -4.991 29.192 1.00 95.00 214 LYS A O 1
ATOM 1686 N N . ILE A 1 215 ? -26.350 -4.119 30.437 1.00 94.06 215 ILE A N 1
ATOM 1687 C CA . ILE A 1 215 ? -25.352 -5.126 30.040 1.00 94.06 215 ILE A CA 1
ATOM 1688 C C . ILE A 1 215 ? -25.765 -6.528 30.514 1.00 94.06 215 ILE A C 1
ATOM 1690 O O . ILE A 1 215 ? -25.606 -7.498 29.770 1.00 94.06 215 ILE A O 1
ATOM 1694 N N . LYS A 1 216 ? -26.309 -6.648 31.732 1.00 93.56 216 LYS A N 1
ATOM 1695 C CA . LYS A 1 216 ? -26.805 -7.922 32.272 1.00 93.56 216 LYS A CA 1
ATOM 1696 C C . LYS A 1 216 ? -28.050 -8.411 31.535 1.00 93.56 216 LYS A C 1
ATOM 1698 O O . LYS A 1 216 ? -28.095 -9.589 31.199 1.00 93.56 216 LYS A O 1
ATOM 1703 N N . GLU A 1 217 ? -29.005 -7.525 31.241 1.00 92.06 217 GLU A N 1
ATOM 1704 C CA . GLU A 1 217 ? -30.210 -7.848 30.457 1.00 92.06 217 GLU A CA 1
ATOM 1705 C C . GLU A 1 217 ? -29.843 -8.472 29.103 1.00 92.06 217 GLU A C 1
ATOM 1707 O O . GLU A 1 217 ? -30.279 -9.580 28.805 1.00 92.06 217 GLU A O 1
ATOM 1712 N N . LYS A 1 218 ? -28.948 -7.829 28.339 1.00 89.06 218 LYS A N 1
ATOM 1713 C CA . LYS A 1 218 ? -28.470 -8.335 27.040 1.00 89.06 218 LYS A CA 1
ATOM 1714 C C . LYS A 1 218 ? -27.772 -9.699 27.127 1.00 89.06 218 LYS A C 1
ATOM 1716 O O . LYS A 1 218 ? -27.731 -10.433 26.149 1.00 89.06 218 LYS A O 1
ATOM 1721 N N . ARG A 1 219 ? -27.149 -10.022 28.262 1.00 82.88 219 ARG A N 1
ATOM 1722 C CA . ARG A 1 219 ? -26.447 -11.303 28.460 1.00 82.88 219 ARG A CA 1
ATOM 1723 C C . ARG A 1 219 ? -27.371 -12.436 28.910 1.00 82.88 219 ARG A C 1
ATOM 1725 O O . ARG A 1 219 ? -26.951 -13.587 28.853 1.00 82.88 219 ARG A O 1
ATOM 1732 N N . ALA A 1 220 ? -28.561 -12.112 29.410 1.00 82.06 220 ALA A N 1
ATOM 1733 C CA . ALA A 1 220 ? -29.564 -13.085 29.838 1.00 82.06 220 ALA A CA 1
ATOM 1734 C C . ALA A 1 220 ? -30.463 -13.563 28.682 1.00 82.06 220 ALA A C 1
ATOM 1736 O O . ALA A 1 220 ? -31.111 -14.599 28.815 1.00 82.06 220 ALA A O 1
ATOM 1737 N N . THR A 1 221 ? -30.496 -12.808 27.581 1.00 68.38 221 THR A N 1
ATOM 1738 C CA . THR A 1 221 ? -31.153 -13.138 26.306 1.00 68.38 221 THR A CA 1
ATOM 1739 C C . THR A 1 221 ? -30.203 -13.847 25.354 1.00 68.38 221 THR A C 1
ATOM 1741 O O . THR A 1 221 ? -30.633 -14.834 24.722 1.00 68.38 221 THR A O 1
#

Radius of gyration: 27.3 Å; chains: 1; bounding box: 60×34×72 Å

Foldseek 3Di:
DDPLLVVLQVQLVVLLVVLVVLLVCLVVVPCPDPLSVLSPVLSVLSNVLRHVVSNVLSVLQVVLCVVVVHHFQDPVLSVLLSVLSVVLSCQQNVLSNCCVPPVVVSVVSNVVSVVSNVVSVVSSVVRSVCSNCVVVVVVLVVLLVPCLFADQQDQQLSLCSNFVVLLVLCVVQPVVLSVDVVCCVPVSRPDGLNRVCVVVVTDSVVSRVVSNVRSVVVVVD

pLDDT: mean 94.45, std 5.06, range [56.44, 98.69]

Sequence (221 aa):
MDRSYEKTIKVAYIWLIVGMLIRMMVPSLGETTPAGHLYYGASNHAVTVGFVSMMMIGYASKMVPTFRGVAIYNIRLSEWTFLLLNTGIFLRVFAQTMIPFWPTPCYPIAGISGWVEVTALGMFAYNLWNTINLKEEMRAAERVKRLSNATKDTIVYDVIESCPDTLDVFLSFGFSQLANPTARRTMGKVVTIEAACNFKSVDLNKLLDALNTKIKEKRAT

Secondary structure (DSSP, 8-state):
---HHHHHHHHHHHHHHHHHHHHHHHHHH-TTSHHHHHHHHHHHHIIIIIIIIHHHHHHHHHHHHHHHTS--S-HHHHHHHHHHHHHHHHHHHHHHHHTTT-HHHHHHHHHHHHHHHHHHHHHHHHHHHHHHHHHHHHHHHHHHHH-SS--TTSBHHHHHHH-TTHHHHHHHTT-GGGGSHHHHHTGGGT-BHHHHHHHHT--HHHHHHHHHHHHHHHHH-